Protein AF-A0A7C5B7N0-F1 (afdb_monomer_lite)

pLDDT: mean 74.97, std 21.25, range [26.62, 96.75]

Foldseek 3Di:
DQPAEEEAQQLVVVVLVVVVLPAFKKFKWFFFFDDDDNYHYGFKTKTFFWPDIGQPDTHDDPVLQVLLQVLLVVLCVVQVLAGRNHGQAMEMEHAVPADAADPVNVVVQVVVCVVPVRHKYKYAHSQDDPQGIFIAHPVRRVTDHHHYDNDCDPPDPSHVVSLVSSVVSSCVVDPPGDMDMRGSPDPPPPPDDQDEDACCVSDPPDPDPPVPDDPPC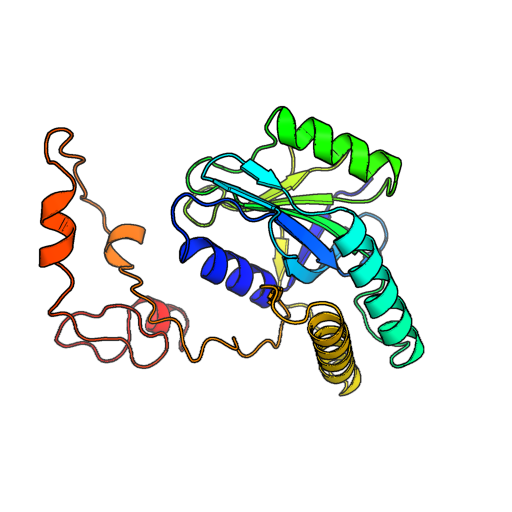VVVPPDDFDAAPPPRYTDPPPDNHDPVCVVVVD

Radius of gyration: 19.2 Å; chains: 1; bounding box: 37×39×55 Å

Secondary structure (DSSP, 8-state):
---EEEEEHHHHHHHHHHHTTSTT---EEEEEEEEETTEEEEEEEEE--EEEEETTEEEE-HHHHHHHHHHHHHHHHH-TT-S--EEEEEEEE-TTT-S---HHHHHHHHHHHHH-TT-EEEEE-SS-SS--EEEE-SS-TT-B--EEE-------THHHHHHHHHHHHHHHHSTT---EEE-TT-----SS------HHHHH-S-----TT--GGGGGGSSSS-EE-TTT--EE-TT-SS-HHHHHTT-

Sequence (250 aa):
MIEKCVIDENVLKNIVRFAAQFEGIEWGGALLGWQESDTVYVILCFFPPQMLQYGSYCEFDGRDLIRLKNALSDTLQKYPRFRARKIVGWIHTHPHLSVFLSSQDLSTFNTIFSLEPNAVAVVIDPFCKEKYSSVFTKENLAGFPLTAKKLILDTYYDEDKAVQFLENSLVSNYPNSQVYLFSPNTKMLFDDVKVFLDFDLLYGKDAHRDENKPWEDVKKWSTNRKKCKNCGGIIDSNARICEFCRTLNL

Structure (mmCIF, N/CA/C/O backbone):
data_AF-A0A7C5B7N0-F1
#
_entry.id   AF-A0A7C5B7N0-F1
#
loop_
_atom_site.group_PDB
_atom_site.id
_atom_site.type_symbol
_atom_site.label_atom_id
_atom_site.label_alt_id
_atom_site.label_comp_id
_atom_site.label_asym_id
_atom_site.label_entity_id
_atom_site.label_seq_id
_atom_site.pdbx_PDB_ins_code
_atom_site.Cartn_x
_atom_site.Cartn_y
_atom_site.Cartn_z
_atom_site.occupancy
_atom_site.B_iso_or_equiv
_atom_site.auth_seq_id
_atom_site.auth_comp_id
_atom_site.auth_asym_id
_atom_site.auth_atom_id
_atom_site.pdbx_PDB_model_num
ATOM 1 N N . MET A 1 1 ? -2.307 -17.395 10.282 1.00 85.00 1 MET A N 1
ATOM 2 C CA . MET A 1 1 ? -1.588 -17.111 9.025 1.00 85.00 1 MET A CA 1
ATOM 3 C C . MET A 1 1 ? -2.430 -16.112 8.254 1.00 85.00 1 MET A C 1
ATOM 5 O O . MET A 1 1 ? -3.645 -16.194 8.377 1.00 85.00 1 MET A O 1
ATOM 9 N N . ILE A 1 2 ? -1.831 -15.150 7.548 1.00 92.88 2 ILE A N 1
ATOM 10 C CA . ILE A 1 2 ? -2.609 -14.287 6.651 1.00 92.88 2 ILE A CA 1
ATOM 11 C C . ILE A 1 2 ? -2.889 -15.067 5.368 1.00 92.88 2 ILE A C 1
ATOM 13 O O . ILE A 1 2 ? -1.956 -15.487 4.687 1.00 92.88 2 ILE A O 1
ATOM 17 N N . GLU A 1 3 ? -4.165 -15.248 5.056 1.00 92.50 3 GLU A N 1
ATOM 18 C CA . GLU A 1 3 ? -4.634 -15.983 3.874 1.00 92.50 3 GLU A CA 1
ATOM 19 C C . GLU A 1 3 ? -5.284 -15.051 2.851 1.00 92.50 3 GLU A C 1
ATOM 21 O O . GLU A 1 3 ? -5.492 -15.417 1.693 1.00 92.50 3 GLU A O 1
ATOM 26 N N . LYS A 1 4 ? -5.604 -13.821 3.272 1.00 94.75 4 LYS A N 1
ATOM 27 C CA . LYS A 1 4 ? -6.322 -12.863 2.447 1.00 94.75 4 LYS A CA 1
ATOM 28 C C . LYS A 1 4 ? -5.868 -11.436 2.701 1.00 94.75 4 LYS A C 1
ATOM 30 O O . LYS A 1 4 ? -5.642 -11.011 3.830 1.00 94.75 4 LYS A O 1
ATOM 35 N N . CYS A 1 5 ? -5.818 -10.665 1.626 1.00 96.19 5 CYS A N 1
ATOM 36 C CA . CYS A 1 5 ? -5.647 -9.224 1.674 1.00 96.19 5 CYS A CA 1
ATOM 37 C C . CYS A 1 5 ? -6.708 -8.590 0.780 1.00 96.19 5 CYS A C 1
ATOM 39 O O . CYS A 1 5 ? -6.840 -8.947 -0.396 1.00 96.19 5 CYS A O 1
ATOM 41 N N . VAL A 1 6 ? -7.498 -7.696 1.367 1.00 95.50 6 VAL A N 1
ATOM 42 C CA . VAL A 1 6 ? -8.565 -6.961 0.700 1.00 95.50 6 VAL A CA 1
ATOM 43 C C . VAL A 1 6 ? -8.181 -5.493 0.659 1.00 95.50 6 VAL A C 1
ATOM 45 O O . VAL A 1 6 ? -8.049 -4.864 1.704 1.00 95.50 6 VAL A O 1
ATOM 48 N N . ILE A 1 7 ? -8.030 -4.941 -0.538 1.00 94.38 7 ILE A N 1
ATOM 49 C CA . ILE A 1 7 ? -7.810 -3.510 -0.744 1.00 94.38 7 ILE A CA 1
ATOM 50 C C . ILE A 1 7 ? -9.096 -2.849 -1.223 1.00 94.38 7 ILE A C 1
ATOM 52 O O . ILE A 1 7 ? -9.848 -3.437 -2.011 1.00 94.38 7 ILE A O 1
ATOM 56 N N . ASP A 1 8 ? -9.338 -1.622 -0.765 1.00 91.12 8 ASP A N 1
ATOM 57 C CA . ASP A 1 8 ? -10.395 -0.805 -1.342 1.00 91.12 8 ASP A CA 1
ATOM 58 C C . ASP A 1 8 ? -10.155 -0.599 -2.847 1.00 91.12 8 ASP A C 1
ATOM 60 O O . ASP A 1 8 ? -9.057 -0.252 -3.295 1.00 91.12 8 ASP A O 1
ATOM 64 N N . GLU A 1 9 ? -11.189 -0.833 -3.652 1.00 84.50 9 GLU A N 1
ATOM 65 C CA . GLU A 1 9 ? -11.059 -0.805 -5.109 1.00 84.50 9 GLU A CA 1
ATOM 66 C C . GLU A 1 9 ? -10.632 0.561 -5.665 1.00 84.50 9 GLU A C 1
ATOM 68 O O . GLU A 1 9 ? -9.945 0.606 -6.686 1.00 84.50 9 GLU A O 1
ATOM 73 N N . ASN A 1 10 ? -11.006 1.672 -5.021 1.00 83.75 10 ASN A N 1
ATOM 74 C CA . ASN A 1 10 ? -10.632 3.007 -5.483 1.00 83.75 10 ASN A CA 1
ATOM 75 C C . ASN A 1 10 ? -9.177 3.311 -5.141 1.00 83.75 10 ASN A C 1
ATOM 77 O O . ASN A 1 10 ? -8.472 3.898 -5.961 1.00 83.75 10 ASN A O 1
ATOM 81 N N . VAL A 1 11 ? -8.703 2.849 -3.982 1.00 88.88 11 VAL A N 1
ATOM 82 C CA . VAL A 1 11 ? -7.284 2.928 -3.610 1.00 88.88 11 VAL A CA 1
ATOM 83 C C . VAL A 1 11 ? -6.441 2.197 -4.649 1.00 88.88 11 VAL A C 1
ATOM 85 O O . VAL A 1 11 ? -5.520 2.788 -5.208 1.00 88.88 11 VAL A O 1
ATOM 88 N N . LEU A 1 12 ? -6.808 0.957 -4.991 1.00 88.50 12 LEU A N 1
ATOM 89 C CA . LEU A 1 12 ? -6.096 0.182 -6.007 1.00 88.50 12 LEU A CA 1
ATOM 90 C C . LEU A 1 12 ? -6.110 0.868 -7.380 1.00 88.50 12 LEU A C 1
ATOM 92 O O . LEU A 1 12 ? -5.061 1.017 -8.006 1.00 88.50 12 LEU A O 1
ATOM 96 N N . LYS A 1 13 ? -7.282 1.328 -7.842 1.00 83.88 13 LYS A N 1
ATOM 97 C CA . LYS A 1 13 ? -7.413 2.059 -9.115 1.00 83.88 13 LYS A CA 1
ATOM 98 C C . LYS A 1 13 ? -6.527 3.305 -9.142 1.00 83.88 13 LYS A C 1
ATOM 100 O O . LYS A 1 13 ? -5.918 3.585 -10.171 1.00 83.88 13 LYS A O 1
ATOM 105 N N . ASN A 1 14 ? -6.451 4.048 -8.040 1.00 85.19 14 ASN A N 1
ATOM 106 C CA . ASN A 1 14 ? -5.653 5.267 -7.952 1.00 85.19 14 ASN A CA 1
ATOM 107 C C . ASN A 1 14 ? -4.147 4.972 -7.950 1.00 85.19 14 ASN A C 1
ATOM 109 O O . ASN A 1 14 ? -3.419 5.662 -8.657 1.00 85.19 14 ASN A O 1
ATOM 113 N N . ILE A 1 15 ? -3.698 3.919 -7.256 1.00 89.00 15 ILE A N 1
ATOM 114 C CA . ILE A 1 15 ? -2.296 3.468 -7.304 1.00 89.00 15 ILE A CA 1
ATOM 115 C C . ILE A 1 15 ? -1.910 3.089 -8.736 1.00 89.00 15 ILE A C 1
ATOM 117 O O . ILE A 1 15 ? -0.914 3.586 -9.254 1.00 89.00 15 ILE A O 1
ATOM 121 N N . VAL A 1 16 ? -2.718 2.256 -9.403 1.00 86.19 16 VAL A N 1
ATOM 122 C CA . VAL A 1 16 ? -2.446 1.815 -10.782 1.00 86.19 16 VAL A CA 1
ATOM 123 C C . VAL A 1 16 ? -2.415 3.006 -11.740 1.00 86.19 16 VAL A C 1
ATOM 125 O O . VAL A 1 16 ? -1.488 3.130 -12.534 1.00 86.19 16 VAL A O 1
ATOM 128 N N . ARG A 1 17 ? -3.391 3.921 -11.646 1.00 84.19 17 ARG A N 1
ATOM 129 C CA . ARG A 1 17 ? -3.432 5.143 -12.468 1.00 84.19 17 ARG A CA 1
ATOM 130 C C . ARG A 1 17 ? -2.232 6.046 -12.240 1.00 84.19 17 ARG A C 1
ATOM 132 O O . ARG A 1 17 ? -1.792 6.683 -13.188 1.00 84.19 17 ARG A O 1
ATOM 139 N N . PHE A 1 18 ? -1.763 6.150 -11.003 1.00 85.94 18 PHE A N 1
ATOM 140 C CA . PHE A 1 18 ? -0.582 6.926 -10.666 1.00 85.94 18 PHE A CA 1
ATOM 141 C C . PHE A 1 18 ? 0.673 6.274 -11.250 1.00 85.94 18 PHE A C 1
ATOM 143 O O . PHE A 1 18 ? 1.374 6.907 -12.029 1.00 85.94 18 PHE A O 1
ATOM 150 N N . ALA A 1 19 ? 0.911 4.996 -10.953 1.00 85.25 19 ALA A N 1
ATOM 151 C CA . ALA A 1 19 ? 2.106 4.288 -11.401 1.00 85.25 19 ALA A CA 1
ATOM 152 C C . ALA A 1 19 ? 2.194 4.207 -12.935 1.00 85.25 19 ALA A C 1
ATOM 154 O O . ALA A 1 19 ? 3.266 4.381 -13.503 1.00 85.25 19 ALA A O 1
ATOM 155 N N . ALA A 1 20 ? 1.058 4.053 -13.625 1.00 83.31 20 ALA A N 1
ATOM 156 C CA . ALA A 1 20 ? 1.002 4.041 -15.086 1.00 83.31 20 ALA A CA 1
ATOM 157 C C . ALA A 1 20 ? 1.407 5.375 -15.749 1.00 83.31 20 ALA A C 1
ATOM 159 O O . ALA A 1 20 ? 1.680 5.391 -16.946 1.00 83.31 20 ALA A O 1
ATOM 160 N N . GLN A 1 21 ? 1.446 6.496 -15.013 1.00 78.00 21 GLN A N 1
ATOM 161 C CA . GLN A 1 21 ? 1.946 7.779 -15.540 1.00 78.00 21 GLN A CA 1
ATOM 162 C C . GLN A 1 21 ? 3.473 7.813 -15.650 1.00 78.00 21 GLN A C 1
ATOM 164 O O . GLN A 1 21 ? 4.015 8.648 -16.372 1.00 78.00 21 GLN A O 1
ATOM 169 N N . PHE A 1 22 ? 4.158 6.922 -14.935 1.00 77.44 22 PHE A N 1
ATOM 170 C CA . PHE A 1 22 ? 5.608 6.877 -14.822 1.00 77.44 22 PHE A CA 1
ATOM 171 C C . PHE A 1 22 ? 6.115 5.550 -15.387 1.00 77.44 22 PHE A C 1
ATOM 173 O O . PHE A 1 22 ? 6.544 4.661 -14.653 1.00 77.44 22 PHE A O 1
ATOM 180 N N . GLU A 1 23 ? 6.017 5.403 -16.710 1.00 74.62 23 GLU A N 1
ATOM 181 C CA . GLU A 1 23 ? 6.474 4.198 -17.403 1.00 74.62 23 GLU A CA 1
ATOM 182 C C . GLU A 1 23 ? 7.938 3.890 -17.052 1.00 74.62 23 GLU A C 1
ATOM 184 O O . GLU A 1 23 ? 8.805 4.765 -17.095 1.00 74.62 23 GLU A O 1
ATOM 189 N N . GLY A 1 24 ? 8.202 2.637 -16.673 1.00 75.88 24 GLY A N 1
ATOM 190 C CA . GLY A 1 24 ? 9.546 2.177 -16.326 1.00 75.88 24 GLY A CA 1
ATOM 191 C C . GLY A 1 24 ? 10.104 2.729 -15.011 1.00 75.88 24 GLY A C 1
ATOM 192 O O . GLY A 1 24 ? 11.321 2.728 -14.842 1.00 75.88 24 GLY A O 1
ATOM 193 N N . ILE A 1 25 ? 9.259 3.204 -14.089 1.00 83.38 25 ILE A N 1
ATOM 194 C CA . ILE A 1 25 ? 9.670 3.637 -12.746 1.00 83.38 25 ILE A CA 1
ATOM 195 C C . ILE A 1 25 ? 8.930 2.825 -11.682 1.00 83.38 25 ILE A C 1
ATOM 197 O O . ILE A 1 25 ? 7.700 2.755 -11.685 1.00 83.38 25 ILE A O 1
ATOM 201 N N . GLU A 1 26 ? 9.680 2.244 -10.746 1.00 89.12 26 GLU A N 1
ATOM 202 C CA . GLU A 1 26 ? 9.109 1.633 -9.550 1.00 89.12 26 GLU A CA 1
ATOM 203 C C . GLU A 1 26 ? 8.812 2.664 -8.460 1.00 89.12 26 GLU A C 1
ATOM 205 O O . GLU A 1 26 ? 9.582 3.595 -8.226 1.00 89.12 26 GLU A O 1
ATOM 210 N N . TRP A 1 27 ? 7.708 2.454 -7.749 1.00 93.38 27 TRP A N 1
ATOM 211 C CA . TRP A 1 27 ? 7.306 3.242 -6.593 1.00 93.38 27 TRP A CA 1
ATOM 212 C C . TRP A 1 27 ? 7.131 2.339 -5.391 1.00 93.38 27 TRP A C 1
ATOM 214 O O . TRP A 1 27 ? 6.458 1.318 -5.505 1.00 93.38 27 TRP A O 1
ATOM 224 N N . GLY A 1 28 ? 7.682 2.739 -4.246 1.00 94.06 28 GLY A N 1
ATOM 225 C CA . GLY A 1 28 ? 7.549 2.025 -2.982 1.00 94.06 28 GLY A CA 1
ATOM 226 C C . GLY A 1 28 ? 6.771 2.822 -1.941 1.00 94.06 28 GLY A C 1
ATOM 227 O O . GLY A 1 28 ? 6.789 4.054 -1.929 1.00 94.06 28 GLY A O 1
ATOM 228 N N . GLY A 1 29 ? 6.115 2.127 -1.015 1.00 94.88 29 GLY A N 1
ATOM 229 C CA . GLY A 1 29 ? 5.467 2.784 0.111 1.00 94.88 29 GLY A CA 1
ATOM 230 C C . GLY A 1 29 ? 4.804 1.852 1.112 1.00 94.88 29 GLY A C 1
ATOM 231 O O . GLY A 1 29 ? 5.118 0.667 1.212 1.00 94.88 29 GLY A O 1
ATOM 232 N N . ALA A 1 30 ? 3.881 2.414 1.886 1.00 95.25 30 ALA A N 1
ATOM 233 C CA . ALA A 1 30 ? 3.223 1.747 3.000 1.00 95.25 30 ALA A CA 1
ATOM 234 C C . ALA A 1 30 ? 1.715 1.623 2.790 1.00 95.25 30 ALA A C 1
ATOM 236 O O . ALA A 1 30 ? 1.056 2.522 2.269 1.00 95.25 30 ALA A O 1
ATOM 237 N N . LEU A 1 31 ? 1.159 0.517 3.273 1.00 96.69 31 LEU A N 1
ATOM 238 C CA . LEU A 1 31 ? -0.273 0.251 3.282 1.00 96.69 31 LEU A CA 1
ATOM 239 C C . LEU A 1 31 ? -0.822 0.484 4.683 1.00 96.69 31 LEU A C 1
ATOM 241 O O . LEU A 1 31 ? -0.264 -0.033 5.654 1.00 96.69 31 LEU A O 1
ATOM 245 N N . LEU A 1 32 ? -1.929 1.218 4.795 1.00 95.69 32 LEU A N 1
ATOM 246 C CA . LEU A 1 32 ? -2.620 1.418 6.064 1.00 95.69 32 LEU A CA 1
ATOM 247 C C . LEU A 1 32 ? -4.018 0.814 6.037 1.00 95.69 32 LEU A C 1
ATOM 249 O O . LEU A 1 32 ? -4.744 0.847 5.037 1.00 95.69 32 LEU A O 1
ATOM 253 N N . GLY A 1 33 ? -4.405 0.295 7.193 1.00 95.25 33 GLY A N 1
ATOM 254 C CA . GLY A 1 33 ? -5.679 -0.368 7.367 1.00 95.25 33 GLY A CA 1
ATOM 255 C C . GLY A 1 33 ? -5.737 -1.109 8.690 1.00 95.25 33 GLY A C 1
ATOM 256 O O . GLY A 1 33 ? -5.249 -0.615 9.711 1.00 95.25 33 GLY A O 1
ATOM 257 N N . TRP A 1 34 ? -6.336 -2.291 8.685 1.00 94.56 34 TRP A N 1
ATOM 258 C CA . TRP A 1 34 ? -6.439 -3.131 9.871 1.00 94.56 34 TRP A CA 1
ATOM 259 C C . TRP A 1 34 ? -6.325 -4.610 9.511 1.00 94.56 34 TRP A C 1
ATOM 261 O O . TRP A 1 34 ? -6.263 -4.995 8.346 1.00 94.56 34 TRP A O 1
ATOM 271 N N . GLN A 1 35 ? -6.257 -5.442 10.541 1.00 94.38 35 GLN A N 1
ATOM 272 C CA . GLN A 1 35 ? -6.226 -6.889 10.406 1.00 94.38 35 GLN A CA 1
ATOM 273 C C . GLN A 1 35 ? -7.328 -7.469 11.285 1.00 94.38 35 GLN A C 1
ATOM 275 O O . GLN A 1 35 ? -7.434 -7.103 12.456 1.00 94.38 35 GLN A O 1
ATOM 280 N N . GLU A 1 36 ? -8.103 -8.391 10.728 1.00 93.50 36 GLU A N 1
ATOM 281 C CA . GLU A 1 36 ? -9.068 -9.218 11.448 1.00 93.50 36 GLU A CA 1
ATOM 282 C C . GLU A 1 36 ? -8.793 -10.675 11.086 1.00 93.50 36 GLU A C 1
ATOM 284 O O . GLU A 1 36 ? -8.844 -11.052 9.916 1.00 93.50 36 GLU A O 1
ATOM 289 N N . SER A 1 37 ? -8.486 -11.492 12.095 1.00 93.56 37 SER A N 1
ATOM 290 C CA . SER A 1 37 ? -8.162 -12.910 11.913 1.00 93.56 37 SER A CA 1
ATOM 291 C C . SER A 1 37 ? -7.026 -13.127 10.891 1.00 93.56 37 SER A C 1
ATOM 293 O O . SER A 1 37 ? -5.894 -12.681 11.111 1.00 93.56 37 SER A O 1
ATOM 295 N N . ASP A 1 38 ? -7.326 -13.812 9.790 1.00 94.19 38 ASP A N 1
ATOM 296 C CA . ASP A 1 38 ? -6.448 -14.167 8.671 1.00 94.19 38 ASP A CA 1
ATOM 297 C C . ASP A 1 38 ? -6.485 -13.149 7.516 1.00 94.19 38 ASP A C 1
ATOM 299 O O . ASP A 1 38 ? -5.846 -13.357 6.481 1.00 94.19 38 ASP A O 1
ATOM 303 N N . THR A 1 39 ? -7.244 -12.062 7.674 1.00 95.56 39 THR A N 1
ATOM 304 C CA . THR A 1 39 ? -7.510 -11.095 6.615 1.00 95.56 39 THR A CA 1
ATOM 305 C C . THR A 1 39 ? -6.928 -9.729 6.966 1.00 95.56 39 THR A C 1
ATOM 307 O O . THR A 1 39 ? -7.236 -9.136 8.004 1.00 95.56 39 THR A O 1
ATOM 310 N N . VAL A 1 40 ? -6.106 -9.197 6.063 1.00 96.31 40 VAL A N 1
ATOM 311 C CA . VAL A 1 40 ? -5.667 -7.797 6.080 1.00 96.31 40 VAL A CA 1
ATOM 312 C C . VAL A 1 40 ? -6.609 -6.965 5.218 1.00 96.31 40 VAL A C 1
ATOM 314 O O . VAL A 1 40 ? -6.901 -7.326 4.081 1.00 96.31 40 VAL A O 1
ATOM 317 N N . TYR A 1 41 ? -7.063 -5.838 5.750 1.00 96.19 41 TYR A N 1
ATOM 318 C CA . TYR A 1 41 ? -7.857 -4.852 5.029 1.00 96.19 41 TYR A CA 1
ATOM 319 C C . TYR A 1 41 ? -7.026 -3.592 4.826 1.00 96.19 41 TYR A C 1
ATOM 321 O O . TYR A 1 41 ? -6.449 -3.075 5.780 1.00 96.19 41 TYR A O 1
ATOM 329 N N . VAL A 1 42 ? -6.981 -3.095 3.595 1.00 96.00 42 VAL A N 1
ATOM 330 C CA . VAL A 1 42 ? -6.207 -1.922 3.182 1.00 96.00 42 VAL A CA 1
ATOM 331 C C . VAL A 1 42 ? -7.166 -0.861 2.663 1.00 96.00 42 VAL A C 1
ATOM 333 O O . VAL A 1 42 ? -7.891 -1.095 1.697 1.00 96.00 42 VAL A O 1
ATOM 336 N N . ILE A 1 43 ? -7.145 0.317 3.284 1.00 93.12 43 ILE A N 1
ATOM 337 C CA . ILE A 1 43 ? -7.974 1.458 2.864 1.00 93.12 43 ILE A CA 1
ATOM 338 C C . ILE A 1 43 ? -7.164 2.703 2.538 1.00 93.12 43 ILE A C 1
ATOM 340 O O . ILE A 1 43 ? -7.726 3.647 2.004 1.00 93.12 43 ILE A O 1
ATOM 344 N N . LEU A 1 44 ? -5.863 2.720 2.828 1.00 93.94 44 LEU A N 1
ATOM 345 C CA . LEU A 1 44 ? -4.973 3.787 2.393 1.00 93.94 44 LEU A CA 1
ATOM 346 C C . LEU A 1 44 ? -3.651 3.218 1.893 1.00 93.94 44 LEU A C 1
ATOM 348 O O . LEU A 1 44 ? -3.165 2.202 2.392 1.00 93.94 44 LEU A O 1
ATOM 352 N N . CYS A 1 45 ? -3.041 3.931 0.956 1.00 95.25 45 CYS A N 1
ATOM 353 C CA . CYS A 1 45 ? -1.671 3.697 0.525 1.00 95.25 45 CYS A CA 1
ATOM 354 C C . CYS A 1 45 ? -0.905 5.016 0.550 1.00 95.25 45 CYS A C 1
ATOM 356 O O . CYS A 1 45 ? -1.396 6.023 0.046 1.00 95.25 45 CYS A O 1
ATOM 358 N N . PHE A 1 46 ? 0.286 5.004 1.133 1.00 93.81 46 PHE A N 1
ATOM 359 C CA . PHE A 1 46 ? 1.158 6.161 1.251 1.00 93.81 46 PHE A CA 1
ATOM 360 C C . PHE A 1 46 ? 2.457 5.911 0.492 1.00 93.81 46 PHE A C 1
ATOM 362 O O . PHE A 1 46 ? 3.206 5.002 0.853 1.00 93.81 46 PHE A O 1
ATOM 369 N N . PHE A 1 47 ? 2.732 6.722 -0.528 1.00 92.94 47 PHE A N 1
ATOM 370 C CA . PHE A 1 47 ? 4.045 6.791 -1.163 1.00 92.94 47 PHE A CA 1
ATOM 371 C C . PHE A 1 47 ? 4.821 7.976 -0.570 1.00 92.94 47 PHE A C 1
ATOM 373 O O . PHE A 1 47 ? 4.445 9.128 -0.821 1.00 92.94 47 PHE A O 1
ATOM 380 N N . PRO A 1 48 ? 5.862 7.715 0.243 1.00 89.19 48 PRO A N 1
ATOM 381 C CA . PRO A 1 48 ? 6.769 8.748 0.737 1.00 89.19 48 PRO A CA 1
ATOM 382 C C . PRO A 1 48 ? 7.639 9.318 -0.395 1.00 89.19 48 PRO A C 1
ATOM 384 O O . PRO A 1 48 ? 7.603 8.804 -1.522 1.00 89.19 48 PRO A O 1
ATOM 387 N N . PRO A 1 49 ? 8.467 10.339 -0.109 1.00 87.00 49 PRO A N 1
ATOM 388 C CA . PRO A 1 49 ? 9.494 10.764 -1.045 1.00 87.00 49 PRO A CA 1
ATOM 389 C C . PRO A 1 49 ? 10.435 9.590 -1.330 1.00 87.00 49 PRO A C 1
ATOM 391 O O . PRO A 1 49 ? 10.966 8.966 -0.409 1.00 87.00 49 PRO A O 1
ATOM 394 N N . GLN A 1 50 ? 10.632 9.276 -2.607 1.00 86.81 50 GLN A N 1
ATOM 395 C CA . GLN A 1 50 ? 11.557 8.220 -3.004 1.00 86.81 50 GLN A CA 1
ATOM 396 C C . GLN A 1 50 ? 12.986 8.778 -2.971 1.00 86.81 50 GLN A C 1
ATOM 398 O O . GLN A 1 50 ? 13.260 9.853 -3.507 1.00 86.81 50 GLN A O 1
ATOM 403 N N . MET A 1 51 ? 13.901 8.053 -2.331 1.00 80.81 51 MET A N 1
ATOM 404 C CA . MET A 1 51 ? 15.335 8.346 -2.333 1.00 80.81 51 MET A CA 1
ATOM 405 C C . MET A 1 51 ? 15.971 7.964 -3.672 1.00 80.81 51 MET A C 1
ATOM 407 O O . MET A 1 51 ? 16.800 8.705 -4.197 1.00 80.81 51 MET A O 1
ATOM 411 N N . LEU A 1 52 ? 15.569 6.816 -4.222 1.00 80.75 52 LEU A N 1
ATOM 412 C CA . LEU A 1 52 ? 15.980 6.305 -5.526 1.00 80.75 52 LEU A CA 1
ATOM 413 C C . LEU A 1 52 ? 14.791 5.607 -6.184 1.00 80.75 52 LEU A C 1
ATOM 415 O O . LEU A 1 52 ? 14.037 4.907 -5.514 1.00 80.75 52 LEU A O 1
ATOM 419 N N . GLN A 1 53 ? 14.643 5.782 -7.496 1.00 77.12 53 GLN A N 1
ATOM 420 C CA . GLN A 1 53 ? 13.615 5.108 -8.285 1.00 77.12 53 GLN A CA 1
ATOM 421 C C . GLN A 1 53 ? 14.091 4.915 -9.728 1.00 77.12 53 GLN A C 1
ATOM 423 O O . GLN A 1 53 ? 14.544 5.856 -10.382 1.00 77.12 53 GLN A O 1
ATOM 428 N N . TYR A 1 54 ? 14.009 3.686 -10.219 1.00 79.19 54 TYR A N 1
ATOM 429 C CA . TYR A 1 54 ? 14.211 3.308 -11.617 1.00 79.19 54 TYR A CA 1
ATOM 430 C C . TYR A 1 54 ? 13.453 2.002 -11.886 1.00 79.19 54 TYR A C 1
ATOM 432 O O . TYR A 1 54 ? 12.751 1.507 -11.012 1.00 79.19 54 TYR A O 1
ATOM 440 N N . GLY A 1 55 ? 13.532 1.457 -13.100 1.00 72.69 55 GLY A N 1
ATOM 441 C CA . GLY A 1 55 ? 12.596 0.418 -13.549 1.00 72.69 55 GLY A CA 1
ATOM 442 C C . GLY A 1 55 ? 12.629 -0.925 -12.825 1.00 72.69 55 GLY A C 1
ATOM 443 O O . GLY A 1 55 ? 11.747 -1.730 -13.085 1.00 72.69 55 GLY A O 1
ATOM 444 N N . SER A 1 56 ? 13.610 -1.169 -11.956 1.00 76.69 56 SER A N 1
ATOM 445 C CA . SER A 1 56 ? 13.742 -2.416 -11.189 1.00 76.69 56 SER A CA 1
ATOM 446 C C . SER A 1 56 ? 14.117 -2.178 -9.720 1.00 76.69 56 SER A C 1
ATOM 448 O O . SER A 1 56 ? 14.723 -3.051 -9.094 1.00 76.69 56 SER A O 1
ATOM 450 N N . TYR A 1 57 ? 13.955 -0.945 -9.232 1.00 79.44 57 TYR A N 1
ATOM 451 C CA . TYR A 1 57 ? 14.301 -0.593 -7.861 1.00 79.44 57 TYR A CA 1
ATOM 452 C C . TYR A 1 57 ? 13.591 0.677 -7.418 1.00 79.44 57 TYR A C 1
ATOM 454 O O . TYR A 1 57 ? 13.613 1.701 -8.111 1.00 79.44 57 TYR A O 1
ATOM 462 N N . CYS A 1 58 ? 13.095 0.645 -6.189 1.00 85.94 58 CYS A N 1
ATOM 463 C CA . CYS A 1 58 ? 12.683 1.821 -5.449 1.00 85.94 58 CYS A CA 1
ATOM 464 C C . CYS A 1 58 ? 13.253 1.776 -4.029 1.00 85.94 58 CYS A C 1
ATOM 466 O O . CYS A 1 58 ? 13.456 0.712 -3.443 1.00 85.94 58 CYS A O 1
ATOM 468 N N . GLU A 1 59 ? 13.499 2.949 -3.463 1.00 84.25 59 GLU A N 1
ATOM 469 C CA . GLU A 1 59 ? 13.932 3.102 -2.082 1.00 84.25 59 GLU A CA 1
ATOM 470 C C . GLU A 1 59 ? 13.325 4.366 -1.498 1.00 84.25 59 GLU A C 1
ATOM 472 O O . GLU A 1 59 ? 13.273 5.406 -2.153 1.00 84.25 59 GLU A O 1
ATOM 477 N N . PHE A 1 60 ? 12.914 4.291 -0.240 1.00 86.38 60 PHE A N 1
ATOM 478 C CA . PHE A 1 60 ? 12.480 5.438 0.541 1.00 86.38 60 PHE A CA 1
ATOM 479 C C . PHE A 1 60 ? 13.013 5.331 1.968 1.00 86.38 60 PHE A C 1
ATOM 481 O O . PHE A 1 60 ? 13.371 4.253 2.447 1.00 86.38 60 PHE A O 1
ATOM 488 N N . ASP A 1 61 ? 13.053 6.460 2.666 1.00 84.50 61 ASP A N 1
ATOM 489 C CA . ASP A 1 61 ? 13.649 6.540 3.992 1.00 84.50 61 ASP A CA 1
ATOM 490 C C . ASP A 1 61 ? 12.740 5.892 5.048 1.00 84.50 61 ASP A C 1
ATOM 492 O O . ASP A 1 61 ? 11.580 6.269 5.219 1.00 84.50 61 ASP A O 1
ATOM 496 N N . GLY A 1 62 ? 13.269 4.957 5.841 1.00 83.06 62 GLY A N 1
ATOM 497 C CA . GLY A 1 62 ? 12.524 4.345 6.948 1.00 83.06 62 GLY A CA 1
ATOM 498 C C . GLY A 1 62 ? 11.994 5.360 7.976 1.00 83.06 62 GLY A C 1
ATOM 499 O O . GLY A 1 62 ? 10.974 5.109 8.624 1.00 83.06 62 GLY A O 1
ATOM 500 N N . ARG A 1 63 ? 12.617 6.544 8.096 1.00 85.62 63 ARG A N 1
ATOM 501 C CA . ARG A 1 63 ? 12.118 7.658 8.925 1.00 85.62 63 ARG A CA 1
ATOM 502 C C . ARG A 1 63 ? 10.751 8.163 8.465 1.00 85.62 63 ARG A C 1
ATOM 504 O O . ARG A 1 63 ? 10.000 8.696 9.282 1.00 85.62 63 ARG A O 1
ATOM 511 N N . ASP A 1 64 ? 10.387 7.954 7.206 1.00 87.50 64 ASP A N 1
ATOM 512 C CA . ASP A 1 64 ? 9.078 8.331 6.679 1.00 87.50 64 ASP A CA 1
ATOM 513 C C . ASP A 1 64 ? 7.957 7.426 7.177 1.00 87.50 64 ASP A C 1
ATOM 515 O O . ASP A 1 64 ? 6.854 7.899 7.451 1.00 87.50 64 ASP A O 1
ATOM 519 N N . LEU A 1 65 ? 8.258 6.155 7.445 1.00 88.25 65 LEU A N 1
ATOM 520 C CA . LEU A 1 65 ? 7.317 5.265 8.124 1.00 88.25 65 LEU A CA 1
ATOM 521 C C . LEU A 1 65 ? 7.089 5.687 9.579 1.00 88.25 65 LEU A C 1
ATOM 523 O O . LEU A 1 65 ? 5.979 5.556 10.092 1.00 88.25 65 LEU A O 1
ATOM 527 N N . ILE A 1 66 ? 8.113 6.240 10.238 1.00 89.06 66 ILE A N 1
ATOM 528 C CA . ILE A 1 66 ? 7.986 6.791 11.595 1.00 89.06 66 ILE A CA 1
ATOM 529 C C . ILE A 1 66 ? 7.095 8.039 11.576 1.00 89.06 66 ILE A C 1
ATOM 531 O O . ILE A 1 66 ? 6.186 8.152 12.398 1.00 89.06 66 ILE A O 1
ATOM 535 N N . ARG A 1 67 ? 7.298 8.948 10.612 1.00 87.94 67 ARG A N 1
ATOM 536 C CA . ARG A 1 67 ? 6.434 10.128 10.420 1.00 87.94 67 ARG A CA 1
ATOM 537 C C . ARG A 1 67 ? 4.989 9.727 10.146 1.00 87.94 67 ARG A C 1
ATOM 539 O O . ARG A 1 67 ? 4.088 10.246 10.801 1.00 87.94 67 ARG A O 1
ATOM 546 N N . LEU A 1 68 ? 4.774 8.760 9.251 1.00 91.25 68 LEU A N 1
ATOM 547 C CA . LEU A 1 68 ? 3.454 8.202 8.965 1.00 91.25 68 LEU A CA 1
ATOM 548 C C . LEU A 1 68 ? 2.803 7.622 10.224 1.00 91.25 68 LEU A C 1
ATOM 550 O O . LEU A 1 68 ? 1.640 7.907 10.500 1.00 91.25 68 LEU A O 1
ATOM 554 N N . LYS A 1 69 ? 3.549 6.838 11.008 1.00 92.62 69 LYS A N 1
ATOM 555 C CA . LYS A 1 69 ? 3.057 6.243 12.256 1.00 92.62 69 LYS A CA 1
ATOM 556 C C . LYS A 1 69 ? 2.654 7.309 13.277 1.00 92.62 69 LYS A C 1
ATOM 558 O O . LYS A 1 69 ? 1.604 7.168 13.900 1.00 92.62 69 LYS A O 1
ATOM 563 N N . ASN A 1 70 ? 3.441 8.374 13.420 1.00 93.38 70 ASN A N 1
ATOM 564 C CA . ASN A 1 70 ? 3.122 9.484 14.319 1.00 93.38 70 ASN A CA 1
ATOM 565 C C . ASN A 1 70 ? 1.865 10.233 13.853 1.00 93.38 70 ASN A C 1
ATOM 567 O O . ASN A 1 70 ? 0.926 10.386 14.629 1.00 93.38 70 ASN A O 1
ATOM 571 N N . ALA A 1 71 ? 1.789 10.593 12.568 1.00 93.19 71 ALA A N 1
ATOM 572 C CA . ALA A 1 71 ? 0.617 11.259 12.000 1.00 93.19 71 ALA A CA 1
ATOM 573 C C . ALA A 1 71 ? -0.655 10.398 12.122 1.00 93.19 71 ALA A C 1
ATOM 575 O O . ALA A 1 71 ? -1.737 10.909 12.421 1.00 93.19 71 ALA A O 1
ATOM 576 N N . LEU A 1 72 ? -0.532 9.078 11.945 1.00 94.81 72 LEU A N 1
ATOM 577 C CA . LEU A 1 72 ? -1.625 8.134 12.157 1.00 94.81 72 LEU A CA 1
ATOM 578 C C . LEU A 1 72 ? -2.049 8.070 13.628 1.00 94.81 72 LEU A C 1
ATOM 580 O O . LEU A 1 72 ? -3.243 8.056 13.911 1.00 94.81 72 LEU A O 1
ATOM 584 N N . SER A 1 73 ? -1.095 8.062 14.562 1.00 96.25 73 SER A N 1
ATOM 585 C CA . SER A 1 73 ? -1.375 8.082 16.002 1.00 96.25 73 SER A CA 1
ATOM 586 C C . SER A 1 73 ? -2.176 9.324 16.400 1.00 96.25 73 SER A C 1
ATOM 588 O O . SER A 1 73 ? -3.212 9.203 17.054 1.00 96.25 73 SER A O 1
ATOM 590 N N . ASP A 1 74 ? -1.760 10.505 15.939 1.00 96.12 74 ASP A N 1
ATOM 591 C CA . ASP A 1 74 ? -2.474 11.763 16.188 1.00 96.12 74 ASP A CA 1
ATOM 592 C C . ASP A 1 74 ? -3.878 11.741 15.563 1.00 96.12 74 ASP A C 1
ATOM 594 O O . ASP A 1 74 ? -4.864 12.177 16.165 1.00 96.12 74 ASP A O 1
ATOM 598 N N . THR A 1 75 ? -3.989 11.169 14.359 1.00 94.69 75 THR A N 1
ATOM 599 C CA . THR A 1 75 ? -5.274 10.979 13.674 1.00 94.69 75 THR A CA 1
ATOM 600 C C . THR A 1 75 ? -6.201 10.084 14.489 1.00 94.69 75 THR A C 1
ATOM 602 O O . THR A 1 75 ? -7.361 10.431 14.678 1.00 94.69 75 THR A O 1
ATOM 605 N N . LEU A 1 76 ? -5.703 8.967 15.020 1.00 95.12 76 LEU A N 1
ATOM 606 C CA . LEU A 1 76 ? -6.483 8.033 15.833 1.00 95.12 76 LEU A CA 1
ATOM 607 C C . LEU A 1 76 ? -6.870 8.619 17.194 1.00 95.12 76 LEU A C 1
ATOM 609 O O . LEU A 1 76 ? -7.945 8.303 17.700 1.00 95.12 76 LEU A O 1
ATOM 613 N N . GLN A 1 77 ? -6.044 9.494 17.774 1.00 96.06 77 GLN A N 1
ATOM 614 C CA . GLN A 1 77 ? -6.403 10.223 18.991 1.00 96.06 77 GLN A CA 1
ATOM 615 C C . GLN A 1 77 ? -7.599 11.152 18.747 1.00 96.06 77 GLN A C 1
ATOM 617 O O . GLN A 1 77 ? -8.506 11.234 19.577 1.00 96.06 77 GLN A O 1
ATOM 622 N N . LYS A 1 78 ? -7.615 11.840 17.601 1.00 94.88 78 LYS A N 1
ATOM 623 C CA . LYS A 1 78 ? -8.684 12.775 17.231 1.00 94.88 78 LYS A CA 1
ATOM 624 C C . LYS A 1 78 ? -9.933 12.081 16.680 1.00 94.88 78 LYS A C 1
ATOM 626 O O . LYS A 1 78 ? -11.048 12.521 16.951 1.00 94.88 78 LYS A O 1
ATOM 631 N N . TYR A 1 79 ? -9.747 10.997 15.934 1.00 93.00 79 TYR A N 1
ATOM 632 C CA . TYR A 1 79 ? -10.789 10.213 15.275 1.00 93.00 79 TYR A CA 1
ATOM 633 C C . TYR A 1 79 ? -10.671 8.738 15.689 1.00 93.00 79 TYR A C 1
ATOM 635 O O . TYR A 1 79 ? -10.259 7.888 14.899 1.00 93.00 79 TYR A O 1
ATOM 643 N N . PRO A 1 80 ? -11.069 8.381 16.923 1.00 91.12 80 PRO A N 1
ATOM 644 C CA . PRO A 1 80 ? -10.871 7.036 17.473 1.00 91.12 80 PRO A CA 1
ATOM 645 C C . PRO A 1 80 ? -11.657 5.938 16.748 1.00 91.12 80 PRO A C 1
ATOM 647 O O . PRO A 1 80 ? -11.415 4.750 16.972 1.00 91.12 80 PRO A O 1
ATOM 650 N N . ARG A 1 81 ? -12.605 6.298 15.878 1.00 89.50 81 ARG A N 1
ATOM 651 C CA . ARG A 1 81 ? -13.360 5.356 15.041 1.00 89.50 81 ARG A CA 1
ATOM 652 C C . ARG A 1 81 ? -12.714 5.083 13.685 1.00 89.50 81 ARG A C 1
ATOM 654 O O . ARG A 1 81 ? -13.137 4.129 13.043 1.00 89.50 81 ARG A O 1
ATOM 661 N N . PHE A 1 82 ? -11.683 5.841 13.312 1.00 91.19 82 PHE A N 1
ATOM 662 C CA . PHE A 1 82 ? -11.015 5.717 12.023 1.00 91.19 82 PHE A CA 1
ATOM 663 C C . PHE A 1 82 ? -10.539 4.283 11.766 1.00 91.19 82 PHE A C 1
ATOM 665 O O . PHE A 1 82 ? -9.886 3.673 12.618 1.00 91.19 82 PHE A O 1
ATOM 672 N N . ARG A 1 83 ? -10.899 3.720 10.611 1.00 90.81 83 ARG A N 1
ATOM 673 C CA . ARG A 1 83 ? -10.686 2.302 10.291 1.00 90.81 83 ARG A CA 1
ATOM 674 C C . ARG A 1 83 ? -9.235 1.960 9.967 1.00 90.81 83 ARG A C 1
ATOM 676 O O . ARG A 1 83 ? -8.826 0.831 10.235 1.00 90.81 83 ARG A O 1
ATOM 683 N N . ALA A 1 84 ? -8.430 2.894 9.459 1.00 92.19 84 ALA A N 1
ATOM 684 C CA . ALA A 1 84 ? -6.997 2.655 9.301 1.00 92.19 84 ALA A CA 1
ATOM 685 C C . ALA A 1 84 ? -6.319 2.744 10.673 1.00 92.19 84 ALA A C 1
ATOM 687 O O . ALA A 1 84 ? -6.074 3.824 11.197 1.00 92.19 84 ALA A O 1
ATOM 688 N N . ARG A 1 85 ? -6.047 1.589 11.283 1.00 92.69 85 ARG A N 1
ATOM 689 C CA . ARG A 1 85 ? -5.513 1.481 12.649 1.00 92.69 85 ARG A CA 1
ATOM 690 C C . ARG A 1 85 ? -3.998 1.444 12.704 1.00 92.69 85 ARG A C 1
ATOM 692 O O . ARG A 1 85 ? -3.415 1.839 13.708 1.00 92.69 85 ARG A O 1
ATOM 699 N N . LYS A 1 86 ? -3.364 0.909 11.665 1.00 94.44 86 LYS A N 1
ATOM 700 C CA . LYS A 1 86 ? -1.918 0.698 11.629 1.00 94.44 86 LYS A CA 1
ATOM 701 C C . LYS A 1 86 ? -1.408 0.618 10.198 1.00 94.44 86 LYS A C 1
ATOM 703 O O . LYS A 1 86 ? -2.187 0.465 9.255 1.00 94.44 86 LYS A O 1
ATOM 708 N N . ILE A 1 87 ? -0.087 0.663 10.067 1.00 94.69 87 ILE A N 1
ATOM 709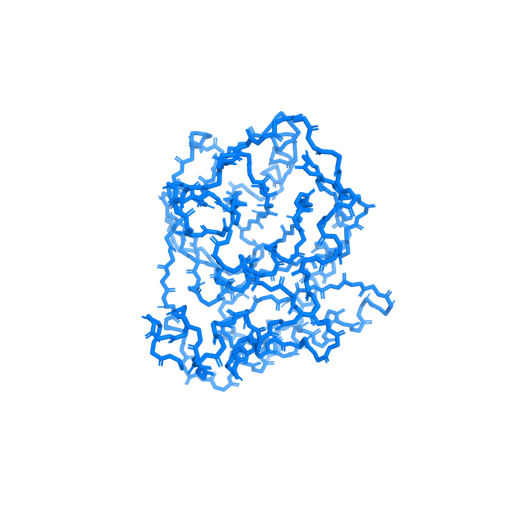 C CA . ILE A 1 87 ? 0.598 0.159 8.879 1.00 94.69 87 ILE A CA 1
ATOM 710 C C . ILE A 1 87 ? 0.403 -1.362 8.871 1.00 94.69 87 ILE A C 1
ATOM 712 O O . ILE A 1 87 ? 0.694 -2.034 9.859 1.00 94.69 87 ILE A O 1
ATOM 716 N N . VAL A 1 88 ? -0.160 -1.890 7.789 1.00 95.38 88 VAL A N 1
ATOM 717 C CA . VAL A 1 88 ? -0.469 -3.321 7.624 1.00 95.38 88 VAL A CA 1
ATOM 718 C C . VAL A 1 88 ? 0.437 -4.004 6.609 1.00 95.38 88 VAL A C 1
ATOM 720 O O . VAL A 1 88 ? 0.381 -5.219 6.451 1.00 95.38 88 VAL A O 1
ATOM 723 N N . GLY A 1 89 ? 1.273 -3.244 5.911 1.00 94.19 89 GLY A N 1
ATOM 724 C CA . GLY A 1 89 ? 2.153 -3.810 4.912 1.00 94.19 89 GLY A CA 1
ATOM 725 C C . GLY A 1 89 ? 2.964 -2.776 4.160 1.00 94.19 89 GLY A C 1
ATOM 726 O O . GLY A 1 89 ? 2.844 -1.567 4.373 1.00 94.19 89 GLY A O 1
ATOM 727 N N . TRP A 1 90 ? 3.767 -3.303 3.254 1.00 95.06 90 TRP A N 1
ATOM 728 C CA . TRP A 1 90 ? 4.553 -2.567 2.284 1.00 95.06 90 TRP A CA 1
ATOM 729 C C . TRP A 1 90 ? 4.038 -2.862 0.883 1.00 95.06 90 TRP A C 1
ATOM 731 O O . TRP A 1 90 ? 3.462 -3.918 0.616 1.00 95.06 90 TRP A O 1
ATOM 741 N N . ILE A 1 91 ? 4.223 -1.900 -0.004 1.00 95.88 91 ILE A N 1
ATOM 742 C CA . ILE A 1 91 ? 3.832 -1.999 -1.398 1.00 95.88 91 ILE A CA 1
ATOM 743 C C . ILE A 1 91 ? 4.963 -1.491 -2.273 1.00 95.88 91 ILE A C 1
ATOM 745 O O . ILE A 1 91 ? 5.605 -0.499 -1.931 1.00 95.88 91 ILE A O 1
ATOM 749 N N . HIS A 1 92 ? 5.161 -2.141 -3.414 1.00 95.19 92 HIS A N 1
ATOM 750 C CA . HIS A 1 92 ? 5.897 -1.551 -4.520 1.00 95.19 92 HIS A CA 1
ATOM 751 C C . HIS A 1 92 ? 5.283 -1.922 -5.871 1.00 95.19 92 HIS A C 1
ATOM 753 O O . HIS A 1 92 ? 4.392 -2.778 -5.961 1.00 95.19 92 HIS A O 1
ATOM 759 N N . THR A 1 93 ? 5.728 -1.243 -6.924 1.00 93.88 93 THR A N 1
ATOM 760 C CA . THR A 1 93 ? 5.257 -1.476 -8.290 1.00 93.88 93 THR A CA 1
ATOM 761 C C . THR A 1 93 ? 6.338 -2.073 -9.176 1.00 93.88 93 THR A C 1
ATOM 763 O O . THR A 1 93 ? 7.481 -1.661 -9.075 1.00 93.88 93 THR A O 1
ATOM 766 N N . HIS A 1 94 ? 5.946 -2.935 -10.110 1.00 91.25 94 HIS A N 1
ATOM 767 C CA . HIS A 1 94 ? 6.800 -3.606 -11.090 1.00 91.25 94 HIS A CA 1
ATOM 768 C C . HIS A 1 94 ? 6.323 -3.272 -12.512 1.00 91.25 94 HIS A C 1
ATOM 770 O O . HIS A 1 94 ? 5.489 -3.993 -13.054 1.00 91.25 94 HIS A O 1
ATOM 776 N N . PRO A 1 95 ? 6.765 -2.178 -13.146 1.00 85.56 95 PRO A N 1
ATOM 777 C CA . PRO A 1 95 ? 6.290 -1.831 -14.479 1.00 85.56 95 PRO A CA 1
ATOM 778 C C . PRO A 1 95 ? 6.818 -2.829 -15.523 1.00 85.56 95 PRO A C 1
ATOM 780 O O . PRO A 1 95 ? 8.005 -2.830 -15.831 1.00 85.56 95 PRO A O 1
ATOM 783 N N . HIS A 1 96 ? 5.932 -3.654 -16.097 1.00 83.81 96 HIS A N 1
ATOM 784 C CA . HIS A 1 96 ? 6.256 -4.675 -17.111 1.00 83.81 96 HIS A CA 1
ATOM 785 C C . HIS A 1 96 ? 7.136 -5.845 -16.637 1.00 83.81 96 HIS A C 1
ATOM 787 O O . HIS A 1 96 ? 7.712 -6.551 -17.469 1.00 83.81 96 HIS A O 1
ATOM 793 N N . LEU A 1 97 ? 7.243 -6.080 -15.327 1.00 81.12 97 LEU A N 1
ATOM 794 C CA . LEU A 1 97 ? 8.062 -7.167 -14.776 1.00 81.12 97 LEU A CA 1
ATOM 795 C C . LEU A 1 97 ? 7.232 -8.357 -14.276 1.00 81.12 97 LEU A C 1
ATOM 797 O O . LEU A 1 97 ? 7.805 -9.390 -13.940 1.00 81.12 97 LEU A O 1
ATOM 801 N N . SER A 1 98 ? 5.897 -8.267 -14.273 1.00 85.62 98 SER A N 1
ATOM 802 C CA . SER A 1 98 ? 5.011 -9.176 -13.534 1.00 85.62 98 SER A CA 1
ATOM 803 C C . SER A 1 98 ? 5.171 -9.045 -12.011 1.00 85.62 98 SER A C 1
ATOM 805 O O . SER A 1 98 ? 5.968 -8.265 -11.497 1.00 85.62 98 SER A O 1
ATOM 807 N N . VAL A 1 99 ? 4.373 -9.796 -11.254 1.00 88.94 99 VAL A N 1
ATOM 808 C CA . VAL A 1 99 ? 4.252 -9.657 -9.795 1.00 88.94 99 VAL A CA 1
ATOM 809 C C . VAL A 1 99 ? 4.952 -10.794 -9.052 1.00 88.94 99 VAL A C 1
ATOM 811 O O . VAL A 1 99 ? 4.410 -11.889 -8.876 1.00 88.94 99 VAL A O 1
ATOM 814 N N . PHE A 1 100 ? 6.172 -10.517 -8.602 1.00 89.50 100 PHE A N 1
ATOM 815 C CA . PHE A 1 100 ? 7.043 -11.414 -7.838 1.00 89.50 100 PHE A CA 1
ATOM 816 C C . PHE A 1 100 ? 7.881 -10.596 -6.841 1.00 89.50 100 PHE A C 1
ATOM 818 O O . PHE A 1 100 ? 7.833 -9.373 -6.881 1.00 89.50 100 PHE A O 1
ATOM 825 N N . LEU A 1 101 ? 8.632 -11.255 -5.954 1.00 88.88 101 LEU A N 1
ATOM 826 C CA . LEU A 1 101 ? 9.641 -10.600 -5.113 1.00 88.88 101 LEU A CA 1
ATOM 827 C C . LEU A 1 101 ? 11.035 -10.882 -5.683 1.00 88.88 101 LEU A C 1
ATOM 829 O O . LEU A 1 101 ? 11.431 -12.045 -5.791 1.00 88.88 101 LEU A O 1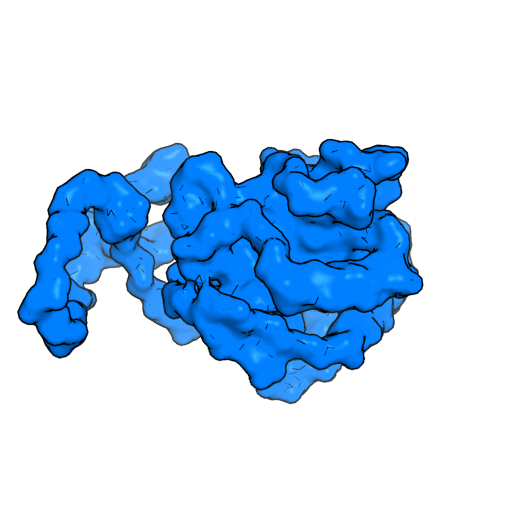
ATOM 833 N N . SER A 1 102 ? 11.780 -9.840 -6.044 1.00 87.31 102 SER A N 1
ATOM 834 C CA . SER A 1 102 ? 13.200 -9.940 -6.387 1.00 87.31 102 SER A CA 1
ATOM 835 C C . SER A 1 102 ? 14.051 -10.293 -5.157 1.00 87.31 102 SER A C 1
ATOM 837 O O . SER A 1 102 ? 13.586 -10.289 -4.014 1.00 87.31 102 SER A O 1
ATOM 839 N N . SER A 1 103 ? 15.341 -10.575 -5.362 1.00 85.38 103 SER A N 1
ATOM 840 C CA . SER A 1 103 ? 16.276 -10.794 -4.248 1.00 85.38 103 SER A CA 1
ATOM 841 C C . SER A 1 103 ? 16.375 -9.583 -3.318 1.00 85.38 103 SER A C 1
ATOM 843 O O . SER A 1 103 ? 16.531 -9.746 -2.108 1.00 85.38 103 SER A O 1
ATOM 845 N N . GLN A 1 104 ? 16.273 -8.376 -3.879 1.00 85.94 104 GLN A N 1
ATOM 846 C CA . GLN A 1 104 ? 16.283 -7.139 -3.111 1.00 85.94 104 GLN A CA 1
ATOM 847 C C . GLN A 1 104 ? 14.982 -6.984 -2.318 1.00 85.94 104 GLN A C 1
ATOM 849 O O . GLN A 1 104 ? 15.032 -6.678 -1.125 1.00 85.94 104 GLN A O 1
ATOM 854 N N . ASP A 1 105 ? 13.838 -7.294 -2.932 1.00 87.75 105 ASP A N 1
ATOM 855 C CA . ASP A 1 105 ? 12.541 -7.237 -2.254 1.00 87.75 105 ASP A CA 1
ATOM 856 C C . ASP A 1 105 ? 12.487 -8.207 -1.087 1.00 87.75 105 ASP A C 1
ATOM 858 O O . ASP A 1 105 ? 12.011 -7.842 -0.021 1.00 87.75 105 ASP A O 1
ATOM 862 N N . LEU A 1 106 ? 13.041 -9.414 -1.237 1.00 86.94 106 LEU A N 1
ATOM 863 C CA . LEU A 1 106 ? 13.142 -10.380 -0.142 1.00 86.94 106 LEU A CA 1
ATOM 864 C C . LEU A 1 106 ? 13.959 -9.833 1.040 1.00 86.94 106 LEU A C 1
ATOM 866 O O . LEU A 1 106 ? 13.598 -10.071 2.192 1.00 86.94 106 LEU A O 1
ATOM 870 N N . SER A 1 107 ? 15.031 -9.079 0.784 1.00 86.06 107 SER A N 1
ATOM 871 C CA . SER A 1 107 ? 15.836 -8.443 1.838 1.00 86.06 107 SER A CA 1
ATOM 872 C C . SER A 1 107 ? 15.043 -7.366 2.592 1.00 86.06 107 SER A C 1
ATOM 874 O O . SER A 1 107 ? 14.955 -7.388 3.828 1.00 86.06 107 SER A O 1
ATOM 876 N N . THR A 1 108 ? 14.386 -6.470 1.850 1.00 84.69 108 THR A N 1
ATOM 877 C CA . THR A 1 108 ? 13.499 -5.434 2.403 1.00 84.69 108 THR A CA 1
ATOM 878 C C . THR A 1 108 ? 12.351 -6.064 3.192 1.00 84.69 108 THR A C 1
ATOM 880 O O . THR A 1 108 ? 12.089 -5.704 4.341 1.00 84.69 108 THR A O 1
ATOM 883 N N . PHE A 1 109 ? 11.716 -7.076 2.609 1.00 84.06 109 PHE A N 1
ATOM 884 C CA . PHE A 1 109 ? 10.617 -7.832 3.187 1.00 84.06 109 PHE A CA 1
ATOM 885 C C . PHE A 1 109 ? 11.004 -8.491 4.511 1.00 84.06 109 PHE A C 1
ATOM 887 O O . PHE A 1 109 ? 10.300 -8.326 5.505 1.00 84.06 109 PHE A O 1
ATOM 894 N N . ASN A 1 110 ? 12.159 -9.157 4.574 1.00 84.31 110 ASN A N 1
ATOM 895 C CA . ASN A 1 110 ? 12.660 -9.774 5.805 1.00 84.31 110 ASN A CA 1
ATOM 896 C C . ASN A 1 110 ? 12.902 -8.746 6.920 1.00 84.31 110 ASN A C 1
ATOM 898 O O . ASN A 1 110 ? 12.630 -9.022 8.094 1.00 84.31 110 ASN A O 1
ATOM 902 N N . THR A 1 111 ? 13.373 -7.551 6.561 1.00 83.38 111 THR A N 1
ATOM 903 C CA . THR A 1 111 ? 13.573 -6.455 7.518 1.00 83.38 111 THR A CA 1
ATOM 904 C C . THR A 1 111 ? 12.237 -5.969 8.076 1.00 83.38 111 THR A C 1
ATOM 906 O O . THR A 1 111 ? 12.075 -5.874 9.292 1.00 83.38 111 THR A O 1
ATOM 909 N N . ILE A 1 112 ? 11.248 -5.738 7.207 1.00 79.50 112 ILE A N 1
ATOM 910 C CA . ILE A 1 112 ? 9.900 -5.309 7.606 1.00 79.50 112 ILE A CA 1
ATOM 911 C C . ILE A 1 112 ? 9.241 -6.358 8.506 1.00 79.50 112 ILE A C 1
ATOM 913 O O . ILE A 1 112 ? 8.711 -6.016 9.561 1.00 79.50 112 ILE A O 1
ATOM 917 N N . PHE A 1 113 ? 9.326 -7.639 8.147 1.00 78.38 113 PHE A N 1
ATOM 918 C CA . PHE A 1 113 ? 8.753 -8.733 8.937 1.00 78.38 113 PHE A CA 1
ATOM 919 C C . PHE A 1 113 ? 9.389 -8.910 10.310 1.00 78.38 113 PHE A C 1
ATOM 921 O O . PHE A 1 113 ? 8.724 -9.361 11.243 1.00 78.38 113 PHE A O 1
ATOM 928 N N . SER A 1 114 ? 10.672 -8.575 10.446 1.00 78.94 114 SER A N 1
ATOM 929 C CA . SER A 1 114 ? 11.345 -8.600 11.746 1.00 78.94 114 SER A CA 1
ATOM 930 C C . SER A 1 114 ? 10.754 -7.568 12.712 1.00 78.94 114 SER A C 1
ATOM 932 O O . SER A 1 114 ? 10.853 -7.741 13.924 1.00 78.94 114 SER A O 1
ATOM 934 N N . LEU A 1 115 ? 10.118 -6.520 12.181 1.00 78.56 115 LEU A N 1
ATOM 935 C CA . LEU A 1 115 ? 9.469 -5.461 12.949 1.00 78.56 115 LEU A CA 1
ATOM 936 C C . LEU A 1 115 ? 7.959 -5.693 13.100 1.00 78.56 115 LEU A C 1
ATOM 938 O O . LEU A 1 115 ? 7.417 -5.479 14.179 1.00 78.56 115 LEU A O 1
ATOM 942 N N . GLU A 1 116 ? 7.287 -6.152 12.043 1.00 82.56 116 GLU A N 1
ATOM 943 C CA . GLU A 1 116 ? 5.837 -6.368 11.999 1.00 82.56 116 GLU A CA 1
ATOM 944 C C . GLU A 1 116 ? 5.521 -7.759 11.412 1.00 82.56 116 GLU A C 1
ATOM 946 O O . GLU A 1 116 ? 5.361 -7.903 10.198 1.00 82.56 116 GLU A O 1
ATOM 951 N N . PRO A 1 117 ? 5.395 -8.806 12.253 1.00 83.88 117 PRO A N 1
ATOM 9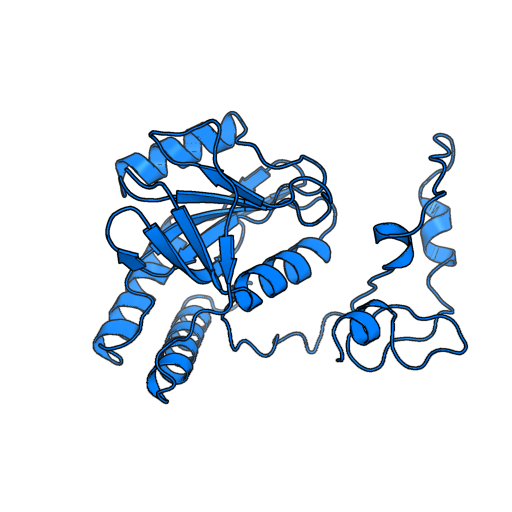52 C CA . PRO A 1 117 ? 5.275 -10.196 11.795 1.00 83.88 117 PRO A CA 1
ATOM 953 C C . PRO A 1 117 ? 4.042 -10.517 10.943 1.00 83.88 117 PRO A C 1
ATOM 955 O O . PRO A 1 117 ? 4.032 -11.534 10.261 1.00 83.88 117 PRO A O 1
ATOM 958 N N . ASN A 1 118 ? 3.002 -9.681 10.998 1.00 87.81 118 ASN A N 1
ATOM 959 C CA . ASN A 1 118 ? 1.770 -9.848 10.219 1.00 87.81 118 ASN A CA 1
ATOM 960 C C . ASN A 1 118 ? 1.678 -8.860 9.043 1.00 87.81 118 ASN A C 1
ATOM 962 O O . ASN A 1 118 ? 0.592 -8.674 8.493 1.00 87.81 118 ASN A O 1
ATOM 966 N N . ALA A 1 119 ? 2.771 -8.174 8.698 1.00 90.25 119 ALA A N 1
ATOM 967 C CA . ALA A 1 119 ? 2.798 -7.305 7.530 1.00 90.25 119 ALA A CA 1
ATOM 968 C C . ALA A 1 119 ? 2.554 -8.116 6.247 1.00 90.25 119 ALA A C 1
ATOM 970 O O . ALA A 1 119 ? 2.868 -9.297 6.174 1.00 90.25 119 ALA A O 1
ATOM 971 N N . VAL A 1 120 ? 2.009 -7.488 5.212 1.00 95.56 120 VAL A N 1
ATOM 972 C CA . VAL A 1 120 ? 1.956 -8.069 3.861 1.00 95.56 120 VAL A CA 1
ATOM 973 C C . VAL A 1 120 ? 2.858 -7.279 2.921 1.00 95.56 120 VAL A C 1
ATOM 975 O O . VAL A 1 120 ? 3.012 -6.071 3.097 1.00 95.56 120 VAL A O 1
ATOM 978 N N . ALA A 1 121 ? 3.428 -7.929 1.908 1.00 95.94 121 ALA A N 1
ATOM 979 C CA . ALA A 1 121 ? 3.971 -7.225 0.747 1.00 95.94 121 ALA A CA 1
ATOM 980 C C . ALA A 1 121 ? 2.975 -7.300 -0.396 1.00 95.94 121 ALA A C 1
ATOM 982 O O . ALA A 1 121 ? 2.520 -8.385 -0.749 1.00 95.94 121 ALA A O 1
ATOM 983 N N . VAL A 1 122 ? 2.656 -6.157 -0.983 1.00 96.75 122 VAL A N 1
ATOM 984 C CA . VAL A 1 122 ? 1.834 -6.076 -2.186 1.00 96.75 122 VAL A CA 1
ATOM 985 C C . VAL A 1 122 ? 2.712 -5.635 -3.343 1.00 96.75 122 VAL A C 1
ATOM 987 O O . VAL A 1 122 ? 3.389 -4.617 -3.258 1.00 96.75 122 VAL A O 1
ATOM 990 N N . VAL A 1 123 ? 2.677 -6.395 -4.431 1.00 95.88 123 VAL A N 1
ATOM 991 C CA . VAL A 1 123 ? 3.360 -6.048 -5.680 1.00 95.88 123 VAL A CA 1
ATOM 992 C C . VAL A 1 123 ? 2.305 -5.796 -6.732 1.00 95.88 123 VAL A C 1
ATOM 994 O O . VAL A 1 123 ? 1.400 -6.619 -6.899 1.00 95.88 123 VAL A O 1
ATOM 997 N N . ILE A 1 124 ? 2.404 -4.659 -7.415 1.00 92.81 124 ILE A N 1
ATOM 998 C CA . ILE A 1 124 ? 1.489 -4.276 -8.491 1.00 92.81 124 ILE A CA 1
ATOM 999 C C . ILE A 1 124 ? 2.282 -4.043 -9.769 1.00 92.81 124 ILE A C 1
ATOM 1001 O O . ILE A 1 124 ? 3.147 -3.179 -9.810 1.00 92.81 124 ILE A O 1
ATOM 1005 N N . ASP A 1 125 ? 1.937 -4.746 -10.838 1.00 89.25 125 ASP A N 1
ATOM 1006 C CA . ASP A 1 125 ? 2.368 -4.391 -12.185 1.00 89.25 125 ASP A CA 1
ATOM 1007 C C . ASP A 1 125 ? 1.235 -3.605 -12.863 1.00 89.25 125 ASP A C 1
ATOM 1009 O O . ASP A 1 125 ? 0.218 -4.203 -13.218 1.00 89.25 125 ASP A O 1
ATOM 1013 N N . PRO A 1 126 ? 1.358 -2.275 -13.038 1.00 85.31 126 PRO A N 1
ATOM 1014 C CA . PRO A 1 126 ? 0.290 -1.463 -13.617 1.00 85.31 126 PRO A CA 1
ATOM 1015 C C . PRO A 1 126 ? 0.033 -1.744 -15.110 1.00 85.31 126 PRO A C 1
ATOM 1017 O O . PRO A 1 126 ? -0.952 -1.237 -15.652 1.00 85.31 126 PRO A O 1
ATOM 1020 N N . PHE A 1 127 ? 0.874 -2.549 -15.770 1.00 79.50 127 PHE A N 1
ATOM 1021 C CA . PHE A 1 127 ? 0.814 -2.831 -17.206 1.00 79.50 127 PHE A CA 1
ATOM 1022 C C . PHE A 1 127 ? 0.508 -4.301 -17.543 1.00 79.50 127 PHE A C 1
ATOM 1024 O O . PHE A 1 127 ? 0.094 -4.601 -18.667 1.00 79.50 127 PHE A O 1
ATOM 1031 N N . CYS A 1 128 ? 0.680 -5.230 -16.600 1.00 74.38 128 CYS A N 1
ATOM 1032 C CA . CYS A 1 128 ? 0.365 -6.644 -16.811 1.00 74.38 128 CYS A CA 1
ATOM 1033 C C . CYS A 1 128 ? -1.154 -6.886 -16.861 1.00 74.38 128 CYS A C 1
ATOM 1035 O O . CYS A 1 128 ? -1.901 -6.391 -16.025 1.00 74.38 128 CYS A O 1
ATOM 1037 N N . LYS A 1 129 ? -1.634 -7.685 -17.824 1.00 67.25 129 LYS A N 1
ATOM 1038 C CA . LYS A 1 129 ? -3.073 -7.993 -17.983 1.00 67.25 129 LYS A CA 1
ATOM 1039 C C . LYS A 1 129 ? -3.510 -9.287 -17.303 1.00 67.25 129 LYS A C 1
ATOM 1041 O O . LYS A 1 129 ? -4.675 -9.426 -16.949 1.00 67.25 129 LYS A O 1
ATOM 1046 N N . GLU A 1 130 ? -2.592 -10.236 -17.147 1.00 64.62 130 GLU A N 1
ATOM 1047 C CA . GLU A 1 130 ? -2.906 -11.580 -16.650 1.00 64.62 130 GLU A CA 1
ATOM 1048 C C . GLU A 1 130 ? -2.864 -11.637 -15.123 1.00 64.62 130 GLU A C 1
ATOM 1050 O O . GLU A 1 130 ? -3.801 -12.110 -14.481 1.00 64.62 130 GLU A O 1
ATOM 1055 N N . LYS A 1 131 ? -1.789 -11.107 -14.532 1.00 71.88 131 LYS A N 1
ATOM 1056 C CA . LYS A 1 131 ? -1.591 -11.047 -13.083 1.00 71.88 131 LYS A CA 1
ATOM 1057 C C . LYS A 1 131 ? -0.935 -9.719 -12.712 1.00 71.88 131 LYS A C 1
ATOM 1059 O O . LYS A 1 131 ? 0.280 -9.617 -12.598 1.00 71.88 131 LYS A O 1
ATOM 1064 N N . TYR A 1 132 ? -1.762 -8.696 -12.539 1.00 83.69 132 TYR A N 1
ATOM 1065 C CA . TYR A 1 132 ? -1.309 -7.329 -12.269 1.00 83.69 132 TYR A CA 1
ATOM 1066 C C . TYR A 1 132 ? -1.073 -7.038 -10.781 1.00 83.69 132 TYR A C 1
ATOM 1068 O O . TYR A 1 132 ? -0.551 -5.986 -10.437 1.00 83.69 132 TYR A O 1
ATOM 1076 N N . SER A 1 133 ? -1.476 -7.934 -9.873 1.00 89.88 133 SER A N 1
ATOM 1077 C CA . SER A 1 133 ? -1.240 -7.775 -8.434 1.00 89.88 133 SER A CA 1
ATOM 1078 C C . SER A 1 133 ? -1.033 -9.111 -7.718 1.00 89.88 133 SER A C 1
ATOM 1080 O O . SER A 1 133 ? -1.629 -10.131 -8.076 1.00 89.88 133 SER A O 1
ATOM 1082 N N . SER A 1 134 ? -0.175 -9.115 -6.698 1.00 92.81 134 SER A N 1
ATOM 1083 C CA . SER A 1 134 ? 0.054 -10.268 -5.822 1.00 92.81 134 SER A CA 1
ATOM 1084 C C . SER A 1 134 ? 0.402 -9.814 -4.411 1.00 92.81 134 SER A C 1
ATOM 1086 O O . SER A 1 134 ? 0.953 -8.734 -4.208 1.00 92.81 134 SER A O 1
ATOM 1088 N N . VAL A 1 135 ? 0.070 -10.657 -3.442 1.00 95.31 135 VAL A N 1
ATOM 1089 C CA . VAL A 1 135 ? 0.301 -10.444 -2.015 1.00 95.31 135 VAL A CA 1
ATOM 1090 C C . VAL A 1 135 ? 1.235 -11.529 -1.521 1.00 95.31 135 VAL A C 1
ATOM 1092 O O . VAL A 1 135 ? 1.009 -12.697 -1.820 1.00 95.31 135 VAL A O 1
ATOM 1095 N N . PHE A 1 136 ? 2.249 -11.159 -0.755 1.00 95.06 136 PHE A N 1
ATOM 1096 C CA . PHE A 1 136 ? 3.238 -12.070 -0.197 1.00 95.06 136 PHE A CA 1
ATOM 1097 C C . PHE A 1 136 ? 3.250 -11.952 1.321 1.00 95.06 136 PHE A C 1
ATOM 1099 O O . PHE A 1 136 ? 3.122 -10.860 1.885 1.00 95.06 136 PHE A O 1
ATOM 1106 N N . THR A 1 137 ? 3.411 -13.094 1.979 1.00 93.31 137 THR A N 1
ATOM 1107 C CA . THR A 1 137 ? 3.543 -13.208 3.435 1.00 93.31 137 THR A CA 1
ATOM 1108 C C . THR A 1 137 ? 4.786 -14.028 3.754 1.00 93.31 137 THR A C 1
ATOM 1110 O O . THR A 1 137 ? 5.311 -14.731 2.890 1.00 93.31 137 THR A O 1
ATOM 1113 N N . LYS A 1 138 ? 5.267 -13.968 4.996 1.00 88.19 138 LYS A N 1
ATOM 1114 C CA . LYS A 1 138 ? 6.398 -14.795 5.436 1.00 88.19 138 LYS A CA 1
ATOM 1115 C C . LYS A 1 138 ? 6.124 -16.287 5.263 1.00 88.19 138 LYS A C 1
ATOM 1117 O O . LYS A 1 138 ? 7.037 -17.045 4.953 1.00 88.19 138 LYS A O 1
ATOM 1122 N N . GLU A 1 139 ? 4.874 -16.703 5.443 1.00 88.56 139 GLU A N 1
ATOM 1123 C CA . GLU A 1 139 ? 4.452 -18.094 5.297 1.00 88.56 139 GLU A CA 1
ATOM 1124 C C . GLU A 1 139 ? 4.152 -18.481 3.840 1.00 88.56 139 GLU A C 1
ATOM 1126 O O . GLU A 1 139 ? 4.131 -19.668 3.522 1.00 88.56 139 GLU A O 1
ATOM 1131 N N . ASN A 1 140 ? 3.938 -17.506 2.948 1.00 89.31 140 ASN A N 1
ATOM 1132 C CA . ASN A 1 140 ? 3.636 -17.740 1.539 1.00 89.31 140 ASN A CA 1
ATOM 1133 C C . ASN A 1 140 ? 4.397 -16.771 0.616 1.00 89.31 140 ASN A C 1
ATOM 1135 O O . ASN A 1 140 ? 3.871 -15.745 0.172 1.00 89.31 140 ASN A O 1
ATOM 1139 N N . LEU A 1 141 ? 5.629 -17.156 0.269 1.00 88.88 141 LEU A N 1
ATOM 1140 C CA . LEU A 1 141 ? 6.476 -16.442 -0.695 1.00 88.88 141 LEU A CA 1
ATOM 1141 C C . LEU A 1 141 ? 6.095 -16.700 -2.164 1.00 88.88 141 LEU A C 1
ATOM 1143 O O . LEU A 1 141 ? 6.537 -15.962 -3.039 1.00 88.88 141 LEU A O 1
ATOM 1147 N N . ALA A 1 142 ? 5.264 -17.709 -2.455 1.00 88.25 142 ALA A N 1
ATOM 1148 C CA . ALA A 1 142 ? 4.668 -17.873 -3.789 1.00 88.25 142 ALA A CA 1
ATOM 1149 C C . ALA A 1 142 ? 3.569 -16.824 -4.052 1.00 88.25 142 ALA A C 1
ATOM 1151 O O . ALA A 1 142 ? 3.215 -16.535 -5.198 1.00 88.25 142 ALA A O 1
ATOM 1152 N N . GLY A 1 143 ? 3.065 -16.233 -2.969 1.00 89.88 143 GLY A N 1
ATOM 1153 C CA . GLY A 1 143 ? 2.049 -15.206 -2.957 1.00 89.88 143 GLY A CA 1
ATOM 1154 C C . GLY A 1 143 ? 0.651 -15.715 -3.296 1.00 89.88 143 GLY A C 1
ATOM 1155 O O . GLY A 1 143 ? 0.427 -16.871 -3.657 1.00 89.88 143 GLY A O 1
ATOM 1156 N N . PHE A 1 144 ? -0.323 -14.825 -3.160 1.00 91.06 144 PHE A N 1
ATOM 1157 C CA . PHE A 1 144 ? -1.720 -15.060 -3.506 1.00 91.06 144 PHE A CA 1
ATOM 1158 C C . PHE A 1 144 ? -2.348 -13.795 -4.113 1.00 91.06 144 PHE A C 1
ATOM 1160 O O . PHE A 1 144 ? -1.804 -12.699 -3.950 1.00 91.06 144 PHE A O 1
ATOM 1167 N N . PRO A 1 145 ? -3.469 -13.905 -4.848 1.00 88.94 145 PRO A N 1
ATOM 1168 C CA . PRO A 1 145 ? -4.088 -12.749 -5.492 1.00 88.94 145 PRO A CA 1
ATOM 1169 C C . PRO A 1 145 ? -4.556 -11.684 -4.493 1.00 88.94 145 PRO A C 1
ATOM 1171 O O . PRO A 1 145 ? -5.209 -11.992 -3.492 1.00 88.94 145 PRO A O 1
ATOM 1174 N N . LEU A 1 146 ? -4.291 -10.414 -4.805 1.00 88.62 146 LEU A N 1
ATOM 1175 C CA . LEU A 1 146 ? -4.880 -9.289 -4.082 1.00 88.62 146 LEU A CA 1
ATOM 1176 C C . LEU A 1 146 ? -6.374 -9.193 -4.412 1.00 88.62 146 LEU A C 1
ATOM 1178 O O . LEU A 1 146 ? -6.768 -9.199 -5.577 1.00 88.62 146 LEU A O 1
ATOM 1182 N N . THR A 1 147 ? -7.224 -9.084 -3.391 1.00 89.69 147 THR A N 1
ATOM 1183 C CA . THR A 1 147 ? -8.670 -8.942 -3.588 1.00 89.69 147 THR A CA 1
ATOM 1184 C C . THR A 1 147 ? -9.063 -7.466 -3.568 1.00 89.69 147 THR A C 1
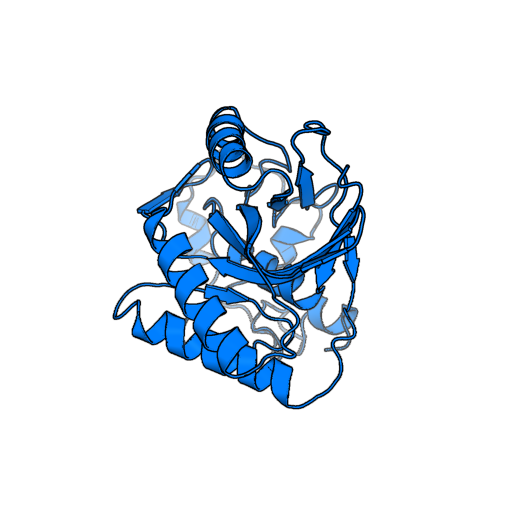ATOM 1186 O O . THR A 1 147 ? -8.990 -6.826 -2.526 1.00 89.69 147 THR A O 1
ATOM 1189 N N . ALA A 1 148 ? -9.536 -6.927 -4.690 1.00 82.44 148 ALA A N 1
ATOM 1190 C CA . ALA A 1 148 ? -10.096 -5.577 -4.747 1.00 82.44 148 ALA A CA 1
ATOM 1191 C C . ALA A 1 148 ? -11.605 -5.608 -4.476 1.00 82.44 148 ALA A C 1
ATOM 1193 O O . ALA A 1 148 ? -12.336 -6.346 -5.142 1.00 82.44 148 ALA A O 1
ATOM 1194 N N . LYS A 1 149 ? -12.085 -4.820 -3.510 1.00 81.88 149 LYS A N 1
ATOM 1195 C CA . LYS A 1 149 ? -13.521 -4.667 -3.230 1.00 81.88 149 LYS A CA 1
ATOM 1196 C C . LYS A 1 149 ? -13.819 -3.246 -2.793 1.00 81.88 149 LYS A C 1
ATOM 1198 O O . LYS A 1 149 ? -13.032 -2.666 -2.060 1.00 81.88 149 LYS A O 1
ATOM 1203 N N . LYS A 1 150 ? -14.989 -2.718 -3.151 1.00 82.69 150 LYS A N 1
ATOM 1204 C CA . LYS A 1 150 ? -15.537 -1.548 -2.461 1.00 82.69 150 LYS A CA 1
ATOM 1205 C C . LYS A 1 150 ? -15.743 -1.892 -0.990 1.00 82.69 150 LYS A C 1
ATOM 1207 O O . LYS A 1 150 ? -16.624 -2.691 -0.658 1.00 82.69 150 LYS A O 1
ATOM 1212 N N . LEU A 1 151 ? -14.918 -1.322 -0.119 1.00 78.00 151 LEU A N 1
ATOM 1213 C CA . LEU A 1 151 ? -15.078 -1.500 1.313 1.00 78.00 151 LEU A CA 1
ATOM 1214 C C . LEU A 1 151 ? -16.141 -0.511 1.783 1.00 78.00 151 LEU A C 1
ATOM 1216 O O . LEU A 1 151 ? -16.027 0.698 1.592 1.00 78.00 151 LEU A O 1
ATOM 1220 N N . ILE A 1 152 ? -17.220 -1.037 2.365 1.00 72.44 152 ILE A N 1
ATOM 1221 C CA . ILE A 1 152 ? -18.233 -0.205 3.012 1.00 72.44 152 ILE A CA 1
ATOM 1222 C C . ILE A 1 152 ? -17.635 0.217 4.348 1.00 72.44 152 ILE A C 1
ATOM 1224 O O . ILE A 1 152 ? -17.771 -0.470 5.358 1.00 72.44 152 ILE A O 1
ATOM 1228 N N . LEU A 1 153 ? -16.896 1.318 4.317 1.00 67.88 153 LEU A N 1
ATOM 1229 C CA . LEU A 1 153 ? -16.518 2.026 5.527 1.00 67.88 153 LEU A CA 1
ATOM 1230 C C . LEU A 1 153 ? -17.796 2.635 6.084 1.00 67.88 153 LEU A C 1
ATOM 1232 O O . LEU A 1 153 ? -18.629 3.106 5.304 1.00 67.88 153 LEU A O 1
ATOM 1236 N N . ASP A 1 154 ? -17.979 2.563 7.404 1.00 58.62 154 ASP A N 1
ATOM 1237 C CA . ASP A 1 154 ? -19.129 3.188 8.049 1.00 58.62 154 ASP A CA 1
ATOM 1238 C C . ASP A 1 154 ? -19.215 4.613 7.513 1.00 58.62 154 ASP A C 1
ATOM 1240 O O . ASP A 1 154 ? -18.275 5.392 7.670 1.00 58.62 154 ASP A O 1
ATOM 1244 N N . THR A 1 155 ? -20.297 4.910 6.788 1.00 49.31 155 THR A N 1
ATOM 1245 C CA . THR A 1 155 ? -20.538 6.203 6.150 1.00 49.31 155 THR A CA 1
ATOM 1246 C C . THR A 1 155 ? -20.832 7.206 7.248 1.00 49.31 155 THR A C 1
ATOM 1248 O O . THR A 1 155 ? -21.969 7.605 7.483 1.00 49.31 155 THR A O 1
ATOM 1251 N N . TYR A 1 156 ? -19.802 7.546 7.998 1.00 50.41 156 TYR A N 1
ATOM 1252 C CA . TYR A 1 156 ? -19.823 8.582 8.984 1.00 50.41 156 TYR A CA 1
ATOM 1253 C C . TYR A 1 156 ? -18.757 9.573 8.585 1.00 50.41 156 TYR A C 1
ATOM 1255 O O . TYR A 1 156 ? -17.636 9.224 8.223 1.00 50.41 156 TYR A O 1
ATOM 1263 N N . TYR A 1 157 ? -19.148 10.829 8.702 1.00 60.09 157 TYR A N 1
ATOM 1264 C CA . TYR A 1 157 ? -18.391 12.052 8.477 1.00 60.09 157 TYR A CA 1
ATOM 1265 C C . TYR A 1 157 ? -16.983 12.072 9.129 1.00 60.09 157 TYR A C 1
ATOM 1267 O O . TYR A 1 157 ? -16.229 13.014 8.910 1.00 60.09 157 TYR A O 1
ATOM 1275 N N . ASP A 1 158 ? -16.632 11.066 9.936 1.00 71.75 158 ASP A N 1
ATOM 1276 C CA . ASP A 1 158 ? -15.351 10.893 10.615 1.00 71.75 158 ASP A CA 1
ATOM 1277 C C . ASP A 1 158 ? -14.261 10.264 9.733 1.00 71.75 158 ASP A C 1
ATOM 1279 O O . ASP A 1 158 ? -13.110 10.649 9.896 1.00 71.75 158 ASP A O 1
ATOM 1283 N N . GLU A 1 159 ? -14.570 9.357 8.792 1.00 83.62 159 GLU A N 1
ATOM 1284 C CA . GLU A 1 159 ? -13.537 8.727 7.939 1.00 83.62 159 GLU A CA 1
ATOM 1285 C C . GLU A 1 159 ? -12.878 9.758 7.017 1.00 83.62 159 GLU A C 1
ATOM 1287 O O . GLU A 1 159 ? -11.663 9.936 7.052 1.00 83.62 159 GLU A O 1
ATOM 1292 N N . ASP A 1 160 ? -13.676 10.523 6.268 1.00 83.62 160 ASP A N 1
ATOM 1293 C CA . ASP A 1 160 ? -13.158 11.566 5.373 1.00 83.62 160 ASP A CA 1
ATOM 1294 C C . ASP A 1 160 ? -12.398 12.650 6.136 1.00 83.62 160 ASP A C 1
ATOM 1296 O O . ASP A 1 160 ? -11.345 13.113 5.702 1.00 83.62 160 ASP A O 1
ATOM 1300 N N . LYS A 1 161 ? -12.893 13.033 7.317 1.00 87.44 161 LYS A N 1
ATOM 1301 C CA . LYS A 1 161 ? -12.201 13.989 8.187 1.00 87.44 161 LYS A CA 1
ATOM 1302 C C . LYS A 1 161 ? -10.900 13.437 8.750 1.00 87.44 161 LYS A C 1
ATOM 1304 O O . LYS A 1 161 ? -9.954 14.208 8.910 1.00 87.44 161 LYS A O 1
ATOM 1309 N N . ALA A 1 162 ? -10.854 12.150 9.081 1.00 90.44 162 ALA A N 1
ATOM 1310 C CA . ALA A 1 162 ? -9.651 11.489 9.560 1.00 90.44 162 ALA A CA 1
ATOM 1311 C C . ALA A 1 162 ? -8.608 11.398 8.447 1.00 90.44 162 ALA A C 1
ATOM 1313 O O . ALA A 1 162 ? -7.462 11.773 8.673 1.00 90.44 162 ALA A O 1
ATOM 1314 N N . VAL A 1 163 ? -9.015 11.007 7.236 1.00 89.00 163 VAL A N 1
ATOM 1315 C CA . VAL A 1 163 ? -8.147 11.006 6.051 1.00 89.00 163 VAL A CA 1
ATOM 1316 C C . VAL A 1 163 ? -7.631 12.412 5.759 1.00 89.00 163 VAL A C 1
ATOM 1318 O O . VAL A 1 163 ? -6.425 12.587 5.628 1.00 89.00 163 VAL A O 1
ATOM 1321 N N . GLN A 1 164 ? -8.501 13.426 5.742 1.00 88.06 164 GLN A N 1
ATOM 1322 C CA . GLN A 1 164 ? -8.090 14.812 5.501 1.00 88.06 164 GLN A CA 1
ATOM 1323 C C . GLN A 1 164 ? -7.130 15.321 6.582 1.00 88.06 164 GLN A C 1
ATOM 1325 O O . GLN A 1 164 ? -6.182 16.050 6.295 1.00 88.06 164 GLN A O 1
ATOM 1330 N N . PHE A 1 165 ? -7.374 14.964 7.843 1.00 90.69 165 PHE A N 1
ATOM 1331 C CA . PHE A 1 165 ? -6.486 15.328 8.940 1.00 90.69 165 PHE A CA 1
ATOM 1332 C C . PHE A 1 165 ? -5.125 14.642 8.810 1.00 90.69 165 PHE A C 1
ATOM 1334 O O . PHE A 1 165 ? -4.106 15.312 8.953 1.00 90.69 165 PHE A O 1
ATOM 1341 N N . LEU A 1 166 ? -5.105 13.347 8.485 1.00 90.69 166 LEU A N 1
ATOM 1342 C CA . LEU A 1 166 ? -3.883 12.592 8.227 1.00 90.69 166 LEU A CA 1
ATOM 1343 C C . LEU A 1 166 ? -3.094 13.195 7.061 1.00 90.69 166 LEU A C 1
ATOM 1345 O O . LEU A 1 166 ? -1.896 13.420 7.195 1.00 90.69 166 LEU A O 1
ATOM 1349 N N . GLU A 1 167 ? -3.762 13.498 5.949 1.00 87.25 167 GLU A N 1
ATOM 1350 C CA . GLU A 1 167 ? -3.163 14.143 4.779 1.00 87.25 167 GLU A CA 1
ATOM 1351 C C . GLU A 1 167 ? -2.519 15.481 5.155 1.00 87.25 167 GLU A C 1
ATOM 1353 O O . GLU A 1 167 ? -1.338 15.689 4.889 1.00 87.25 167 GLU A O 1
ATOM 1358 N N . ASN A 1 168 ? -3.249 16.352 5.857 1.00 86.50 168 ASN A N 1
ATOM 1359 C CA . ASN A 1 168 ? -2.728 17.645 6.300 1.00 86.50 168 ASN A CA 1
ATOM 1360 C C . ASN A 1 168 ? -1.524 17.489 7.241 1.00 86.50 168 ASN A C 1
ATOM 1362 O O . ASN A 1 168 ? -0.536 18.216 7.108 1.00 86.50 168 ASN A O 1
ATOM 1366 N N . SER A 1 169 ? -1.580 16.525 8.167 1.00 86.88 169 SER A N 1
ATOM 1367 C CA . SER A 1 169 ? -0.453 16.204 9.042 1.00 86.88 169 SER A CA 1
ATOM 1368 C C . SER A 1 169 ? 0.753 15.727 8.238 1.00 86.88 169 SER A C 1
ATOM 1370 O O . SER A 1 169 ? 1.864 16.184 8.496 1.00 86.88 169 SER A O 1
ATOM 1372 N N . LEU A 1 170 ? 0.572 14.871 7.231 1.00 84.38 170 LEU A N 1
ATOM 1373 C CA . LEU A 1 170 ? 1.665 14.437 6.362 1.00 84.38 170 LEU A CA 1
ATOM 1374 C C . LEU A 1 170 ? 2.239 15.619 5.572 1.00 84.38 170 LEU A C 1
ATOM 1376 O O . LEU A 1 170 ? 3.429 15.889 5.691 1.00 84.38 170 LEU A O 1
ATOM 1380 N N . VAL A 1 171 ? 1.416 16.395 4.866 1.00 79.00 171 VAL A N 1
ATOM 1381 C CA . VAL A 1 171 ? 1.865 17.566 4.086 1.00 79.00 171 VAL A CA 1
ATOM 1382 C C . VAL A 1 171 ? 2.672 18.544 4.947 1.00 79.00 171 VAL A C 1
ATOM 1384 O O . VAL A 1 171 ? 3.728 19.012 4.524 1.00 79.00 171 VAL A O 1
ATOM 1387 N N . SER A 1 172 ? 2.239 18.800 6.186 1.00 75.25 172 SER A N 1
ATOM 1388 C CA . SER A 1 172 ? 2.969 19.676 7.114 1.00 75.25 172 SER A CA 1
ATOM 1389 C C . SER A 1 172 ? 4.347 19.136 7.527 1.00 75.25 172 SER A C 1
ATOM 1391 O O . SER A 1 172 ? 5.265 19.917 7.771 1.00 75.25 172 SER A O 1
ATOM 1393 N N . ASN A 1 173 ? 4.512 17.810 7.562 1.00 73.00 173 ASN A N 1
ATOM 1394 C CA . ASN A 1 173 ? 5.770 17.132 7.883 1.00 73.00 173 ASN A CA 1
ATOM 1395 C C . ASN A 1 173 ? 6.714 16.991 6.675 1.00 73.00 173 ASN A C 1
ATOM 1397 O O . ASN A 1 173 ? 7.890 16.674 6.866 1.00 73.00 173 ASN A O 1
ATOM 1401 N N . TYR A 1 174 ? 6.222 17.239 5.457 1.00 71.12 174 TYR A N 1
ATOM 1402 C CA . TYR A 1 174 ? 6.964 17.125 4.199 1.00 71.12 174 TYR A CA 1
ATOM 1403 C C . TYR A 1 174 ? 6.984 18.443 3.408 1.00 71.12 174 TYR A C 1
ATOM 1405 O O . TYR A 1 174 ? 6.625 18.457 2.226 1.00 71.12 174 TYR A O 1
ATOM 1413 N N . PRO A 1 175 ? 7.419 19.572 4.003 1.00 59.72 175 PRO A N 1
ATOM 1414 C CA . PRO A 1 175 ? 7.500 20.818 3.259 1.00 59.72 175 PRO A CA 1
ATOM 1415 C C . PRO A 1 175 ? 8.493 20.642 2.102 1.00 59.72 175 PRO A C 1
ATOM 1417 O O . PRO A 1 175 ? 9.670 20.354 2.314 1.00 59.72 175 PRO A O 1
ATOM 1420 N N . ASN A 1 176 ? 8.010 20.830 0.872 1.00 60.03 176 ASN A N 1
ATOM 1421 C CA . ASN A 1 176 ? 8.776 20.728 -0.378 1.00 60.03 176 ASN A CA 1
ATOM 1422 C C . ASN A 1 176 ? 9.167 19.308 -0.830 1.00 60.03 176 ASN A C 1
ATOM 1424 O O . ASN A 1 176 ? 10.042 19.174 -1.681 1.00 60.03 176 ASN A O 1
ATOM 1428 N N . SER A 1 177 ? 8.543 18.253 -0.298 1.00 69.50 177 SER A N 1
ATOM 1429 C CA . SER A 1 177 ? 8.755 16.881 -0.788 1.00 69.50 177 SER A CA 1
ATOM 1430 C C . SER A 1 177 ? 7.493 16.321 -1.438 1.00 69.50 177 SER A C 1
ATOM 1432 O O . SER A 1 177 ? 6.382 16.610 -0.999 1.00 69.50 177 SER A O 1
ATOM 1434 N N . GLN A 1 178 ? 7.659 15.515 -2.488 1.00 75.25 178 GLN A N 1
ATOM 1435 C CA . GLN A 1 178 ? 6.537 14.825 -3.124 1.00 75.25 178 GLN A CA 1
ATOM 1436 C C . GLN A 1 178 ? 6.120 13.634 -2.262 1.00 75.25 178 GLN A C 1
ATOM 1438 O O . GLN A 1 178 ? 6.913 12.725 -2.026 1.00 75.25 178 GLN A O 1
ATOM 1443 N N . VAL A 1 179 ? 4.875 13.657 -1.794 1.00 83.06 179 VAL A N 1
ATOM 1444 C CA . VAL A 1 179 ? 4.233 12.554 -1.078 1.00 83.06 179 VAL A CA 1
ATOM 1445 C C . VAL A 1 179 ? 2.850 12.314 -1.653 1.00 83.06 179 VAL A C 1
ATOM 1447 O O . VAL A 1 179 ? 2.183 13.258 -2.078 1.00 83.06 179 VAL A O 1
ATOM 1450 N N . TYR A 1 180 ? 2.403 11.062 -1.643 1.00 88.62 180 TYR A N 1
ATOM 1451 C CA . TYR A 1 180 ? 1.099 10.691 -2.183 1.00 88.62 180 TYR A CA 1
ATOM 1452 C C . TYR A 1 180 ? 0.332 9.835 -1.185 1.00 88.62 180 TYR A C 1
ATOM 1454 O O . TYR A 1 180 ? 0.838 8.819 -0.713 1.00 88.62 180 TYR A O 1
ATOM 1462 N N . LEU A 1 181 ? -0.904 10.234 -0.884 1.00 89.88 181 LEU A N 1
ATOM 1463 C CA . LEU A 1 181 ? -1.837 9.452 -0.082 1.00 89.88 181 LEU A CA 1
ATOM 1464 C C . LEU A 1 181 ? -3.047 9.066 -0.940 1.00 89.88 181 LEU A C 1
ATOM 1466 O O . LEU A 1 181 ? -3.859 9.904 -1.333 1.00 89.88 181 LEU A O 1
ATOM 1470 N N . PHE A 1 182 ? -3.180 7.775 -1.221 1.00 89.69 182 PHE A N 1
ATOM 1471 C CA . PHE A 1 182 ? -4.315 7.214 -1.943 1.00 89.69 182 PHE A CA 1
ATOM 1472 C C . PHE A 1 182 ? -5.372 6.754 -0.945 1.00 89.69 182 PHE A C 1
ATOM 1474 O O . PHE A 1 182 ? -5.095 5.901 -0.103 1.00 89.69 182 PHE A O 1
ATOM 1481 N N . SER A 1 183 ? -6.582 7.295 -1.062 1.00 87.38 183 SER A N 1
ATOM 1482 C CA . SER A 1 183 ? -7.745 6.935 -0.249 1.00 87.38 183 SER A CA 1
ATOM 1483 C C . SER A 1 183 ? -8.960 6.612 -1.126 1.00 87.38 183 SER A C 1
ATOM 1485 O O . SER A 1 183 ? -8.957 6.949 -2.318 1.00 87.38 183 SER A O 1
ATOM 1487 N N . PRO A 1 184 ? -10.020 5.998 -0.566 1.00 80.81 184 PRO A N 1
ATOM 1488 C CA . PRO A 1 184 ? -11.217 5.643 -1.324 1.00 80.81 184 PRO A CA 1
ATOM 1489 C C . PRO A 1 184 ? -11.931 6.864 -1.915 1.00 80.81 184 PRO A C 1
ATOM 1491 O O . PRO A 1 184 ? -12.587 6.749 -2.952 1.00 80.81 184 PRO A O 1
ATOM 1494 N N . ASN A 1 185 ? -11.767 8.025 -1.267 1.00 72.00 185 ASN A N 1
ATOM 1495 C CA . ASN A 1 185 ? -12.451 9.279 -1.572 1.00 72.00 185 ASN A CA 1
ATOM 1496 C C . ASN A 1 185 ? -11.509 10.371 -2.102 1.00 72.00 185 ASN A C 1
ATOM 1498 O O . ASN A 1 185 ? -11.942 11.510 -2.280 1.00 72.00 185 ASN A O 1
ATOM 1502 N N . THR A 1 186 ? -10.238 10.052 -2.386 1.00 59.59 186 THR A N 1
ATOM 1503 C CA . THR A 1 186 ? -9.294 11.032 -2.935 1.00 59.59 186 THR A CA 1
ATOM 1504 C C . THR A 1 186 ? -9.824 11.548 -4.276 1.00 59.59 186 THR A C 1
ATOM 1506 O O . THR A 1 186 ? -9.764 10.855 -5.295 1.00 59.59 186 THR A O 1
ATOM 1509 N N . LYS A 1 187 ? -10.302 12.799 -4.299 1.00 45.91 187 LYS A N 1
ATOM 1510 C CA . LYS A 1 187 ? -10.298 13.608 -5.518 1.00 45.91 187 LYS A CA 1
ATOM 1511 C C . LYS A 1 187 ? -8.832 13.889 -5.803 1.00 45.91 187 LYS A C 1
ATOM 1513 O O . LYS A 1 187 ? -8.221 14.689 -5.112 1.00 45.91 187 LYS A O 1
ATOM 1518 N N . MET A 1 188 ? -8.262 13.146 -6.741 1.00 41.34 188 MET A N 1
ATOM 1519 C CA . MET A 1 188 ? -6.909 13.336 -7.257 1.00 41.34 188 MET A CA 1
ATOM 1520 C C . MET A 1 188 ? -6.561 14.844 -7.330 1.00 41.34 188 MET A C 1
ATOM 1522 O O . MET A 1 188 ? -7.083 15.539 -8.195 1.00 41.34 188 MET A O 1
ATOM 1526 N N . LEU A 1 189 ? -5.686 15.339 -6.438 1.00 35.19 189 LEU A N 1
ATOM 1527 C CA . LEU A 1 189 ? -5.056 16.667 -6.518 1.00 35.19 189 LEU A CA 1
ATOM 1528 C C . LEU A 1 189 ? -4.034 16.653 -7.670 1.00 35.19 189 LEU A C 1
ATOM 1530 O O . LEU A 1 189 ? -2.831 16.585 -7.452 1.00 35.19 189 LEU A O 1
ATOM 1534 N N . PHE A 1 190 ? -4.512 16.603 -8.912 1.00 40.72 190 PHE A N 1
ATOM 1535 C CA . PHE A 1 190 ? -3.680 16.578 -10.122 1.00 40.72 190 PHE A CA 1
ATOM 1536 C C . PHE A 1 190 ? -4.064 17.754 -11.018 1.00 40.72 190 PHE A C 1
ATOM 1538 O O . PHE A 1 190 ? -4.410 17.561 -12.181 1.00 40.72 190 PHE A O 1
ATOM 1545 N N . ASP A 1 191 ? -4.034 18.976 -10.488 1.00 28.36 191 ASP A N 1
ATOM 1546 C CA . ASP A 1 191 ? -4.369 20.145 -11.307 1.00 28.36 191 ASP A CA 1
ATOM 1547 C C . ASP A 1 191 ? -3.236 20.572 -12.262 1.00 28.36 191 ASP A C 1
ATOM 1549 O O . ASP A 1 191 ? -3.514 21.311 -13.200 1.00 28.36 191 ASP A O 1
ATOM 1553 N N . ASP A 1 192 ? -2.006 20.038 -12.157 1.00 29.14 192 ASP A N 1
ATOM 1554 C CA . ASP A 1 192 ? -0.876 20.556 -12.960 1.00 29.14 192 ASP A CA 1
ATOM 1555 C C . ASP A 1 192 ? -0.029 19.547 -13.759 1.00 29.14 192 ASP A C 1
ATOM 1557 O O . ASP A 1 192 ? 0.948 19.939 -14.402 1.00 29.14 192 ASP A O 1
ATOM 1561 N N . VAL A 1 193 ? -0.402 18.266 -13.851 1.00 29.75 193 VAL A N 1
ATOM 1562 C CA . VAL A 1 193 ? 0.318 17.318 -14.729 1.00 29.75 193 VAL A CA 1
ATOM 1563 C C . VAL A 1 193 ? -0.562 16.921 -15.909 1.00 29.75 193 VAL A C 1
ATOM 1565 O O . VAL A 1 193 ? -1.514 16.155 -15.788 1.00 29.75 193 VAL A O 1
ATOM 1568 N N . LYS A 1 194 ? -0.243 17.469 -17.089 1.00 26.62 194 LYS A N 1
ATOM 1569 C CA . LYS A 1 194 ? -0.883 17.136 -18.371 1.00 26.62 194 LYS A CA 1
ATOM 1570 C C . LYS A 1 194 ? -0.628 15.668 -18.720 1.00 26.62 194 LYS A C 1
ATOM 1572 O O . LYS A 1 194 ? 0.358 15.337 -19.368 1.00 26.62 194 LYS A O 1
ATOM 1577 N N . VAL A 1 195 ? -1.557 14.809 -18.331 1.00 30.09 195 VAL A N 1
ATOM 1578 C CA . VAL A 1 195 ? -1.559 13.384 -18.658 1.00 30.09 195 VAL A CA 1
ATOM 1579 C C . VAL A 1 195 ? -1.750 13.178 -20.172 1.00 30.09 195 VAL A C 1
ATOM 1581 O O . VAL A 1 195 ? -2.734 13.638 -20.760 1.00 30.09 195 VAL A O 1
ATOM 1584 N N . PHE A 1 196 ? -0.804 12.480 -20.805 1.00 27.44 196 PHE A N 1
ATOM 1585 C CA . PHE A 1 196 ? -0.991 11.789 -22.082 1.00 27.44 196 PHE A CA 1
ATOM 1586 C C . PHE A 1 196 ? -1.162 10.303 -21.757 1.00 27.44 196 PHE A C 1
ATOM 1588 O O . PHE A 1 196 ? -0.187 9.611 -21.502 1.00 27.44 196 PHE A O 1
ATOM 1595 N N . LEU A 1 197 ? -2.403 9.822 -21.724 1.00 31.88 197 LEU A N 1
ATOM 1596 C CA . LEU A 1 197 ? -2.689 8.388 -21.717 1.00 31.88 197 LEU A CA 1
ATOM 1597 C C . LEU A 1 197 ? -3.145 8.012 -23.125 1.00 31.88 197 LEU A C 1
ATOM 1599 O O . LEU A 1 197 ? -4.252 8.373 -23.539 1.00 31.88 197 LEU A O 1
ATOM 1603 N N . ASP A 1 198 ? -2.272 7.330 -23.862 1.00 32.94 198 ASP A N 1
ATOM 1604 C CA . ASP A 1 198 ? -2.609 6.671 -25.121 1.00 32.94 198 ASP A CA 1
ATOM 1605 C C . ASP A 1 198 ? -3.041 5.235 -24.806 1.00 32.94 198 ASP A C 1
ATOM 1607 O O . ASP A 1 198 ? -2.238 4.309 -24.722 1.00 32.94 198 ASP A O 1
ATOM 1611 N N . PHE A 1 199 ? -4.332 5.062 -24.525 1.00 35.62 199 PHE A N 1
ATOM 1612 C CA . PHE A 1 199 ? -4.894 3.768 -24.132 1.00 35.62 199 PHE A CA 1
ATOM 1613 C C . PHE A 1 199 ? -4.950 2.753 -25.285 1.00 35.62 199 PHE A C 1
ATOM 1615 O O . PHE A 1 199 ? -5.056 1.556 -25.016 1.00 35.62 199 PHE A O 1
ATOM 1622 N N . ASP A 1 200 ? -4.804 3.194 -26.539 1.00 32.53 200 ASP A N 1
ATOM 1623 C CA . ASP A 1 200 ? -4.746 2.296 -27.698 1.00 32.53 200 ASP A CA 1
ATOM 1624 C C . ASP A 1 200 ? -3.435 1.487 -27.727 1.00 32.53 200 ASP A C 1
ATOM 1626 O O . ASP A 1 200 ? -3.438 0.339 -28.164 1.00 32.53 200 ASP A O 1
ATOM 1630 N N . LEU A 1 201 ? -2.343 2.003 -27.143 1.00 38.72 201 LEU A N 1
ATOM 1631 C CA . LEU A 1 201 ? -1.112 1.233 -26.892 1.00 38.72 201 LEU A CA 1
ATOM 1632 C C . LEU A 1 201 ? -1.269 0.221 -25.748 1.00 38.72 201 LEU A C 1
ATOM 1634 O O . LEU A 1 201 ? -0.615 -0.819 -25.738 1.00 38.72 201 LEU A O 1
ATOM 1638 N N . LEU A 1 202 ? -2.165 0.495 -24.797 1.00 38.00 202 LEU A N 1
ATOM 1639 C CA . LEU A 1 202 ? -2.434 -0.400 -23.674 1.00 38.00 202 LEU A CA 1
ATOM 1640 C C . LEU A 1 202 ? -3.402 -1.529 -24.052 1.00 38.00 202 LEU A C 1
ATOM 1642 O O . LEU A 1 202 ? -3.369 -2.575 -23.402 1.00 38.00 202 LEU A O 1
ATOM 1646 N N . TYR A 1 203 ? -4.240 -1.385 -25.091 1.00 36.16 203 TYR A N 1
ATOM 1647 C CA . TYR A 1 203 ? -5.292 -2.370 -25.402 1.00 36.16 203 TYR A CA 1
ATOM 1648 C C . TYR A 1 203 ? -5.554 -2.707 -26.887 1.00 36.16 203 TYR A C 1
ATOM 1650 O O . TYR A 1 203 ? -6.402 -3.562 -27.145 1.00 36.16 203 TYR A O 1
ATOM 1658 N N . GLY A 1 204 ? -4.793 -2.185 -27.851 1.00 28.05 204 GLY A N 1
ATOM 1659 C CA . GLY A 1 204 ? -4.879 -2.584 -29.262 1.00 28.05 204 GLY A CA 1
ATOM 1660 C C . GLY A 1 204 ? -3.943 -3.740 -29.630 1.00 28.05 204 GLY A C 1
ATOM 1661 O O . GLY A 1 204 ? -2.736 -3.672 -29.412 1.00 28.05 204 GLY A O 1
ATOM 1662 N N . LYS A 1 205 ? -4.501 -4.809 -30.209 1.00 35.66 205 LYS A N 1
ATOM 1663 C CA . LYS A 1 205 ? -3.749 -5.816 -30.975 1.00 35.66 205 LYS A CA 1
ATOM 1664 C C . LYS A 1 205 ? -3.018 -5.108 -32.132 1.00 35.66 205 LYS A C 1
ATOM 1666 O O . LYS A 1 205 ? -3.567 -4.164 -32.686 1.00 35.66 205 LYS A O 1
ATOM 1671 N N . ASP A 1 206 ? -1.823 -5.583 -32.482 1.00 34.47 206 ASP A N 1
ATOM 1672 C CA . ASP A 1 206 ? -1.038 -5.208 -33.681 1.00 34.47 206 ASP A CA 1
ATOM 1673 C C . ASP A 1 206 ? 0.053 -4.123 -33.547 1.00 34.47 206 ASP A C 1
ATOM 1675 O O . ASP A 1 206 ? 0.436 -3.500 -34.536 1.00 34.47 206 ASP A O 1
ATOM 1679 N N . ALA A 1 207 ? 0.677 -3.953 -32.376 1.00 34.88 207 ALA A N 1
ATOM 1680 C CA . ALA A 1 207 ? 1.998 -3.313 -32.320 1.00 34.88 207 ALA A CA 1
ATOM 1681 C C . ALA A 1 207 ? 3.101 -4.354 -32.593 1.00 34.88 207 ALA A C 1
ATOM 1683 O O . ALA A 1 207 ? 3.680 -4.932 -31.672 1.00 34.88 207 ALA A O 1
ATOM 1684 N N . HIS A 1 208 ? 3.392 -4.617 -33.870 1.00 31.98 208 HIS A N 1
ATOM 1685 C CA . HIS A 1 208 ? 4.648 -5.268 -34.243 1.00 31.98 208 HIS A CA 1
ATOM 1686 C C . HIS A 1 208 ? 5.817 -4.415 -33.722 1.00 31.98 208 HIS A C 1
ATOM 1688 O O . HIS A 1 208 ? 5.987 -3.267 -34.134 1.00 31.98 208 HIS A O 1
ATOM 1694 N N . ARG A 1 209 ? 6.617 -4.978 -32.807 1.00 35.84 209 ARG A N 1
ATOM 1695 C CA . ARG A 1 209 ? 7.941 -4.456 -32.445 1.00 35.84 209 ARG A CA 1
ATOM 1696 C C . ARG A 1 209 ? 8.800 -4.466 -33.711 1.00 35.84 209 ARG A C 1
ATOM 1698 O O . ARG A 1 209 ? 9.214 -5.529 -34.159 1.00 35.84 209 ARG A O 1
ATOM 1705 N N . ASP A 1 210 ? 9.037 -3.298 -34.297 1.00 37.41 210 ASP A N 1
ATOM 1706 C CA . ASP A 1 210 ? 10.108 -3.118 -35.274 1.00 37.41 210 ASP A CA 1
ATOM 1707 C C . ASP A 1 210 ? 11.363 -2.707 -34.502 1.00 37.41 210 ASP A C 1
ATOM 1709 O O . ASP A 1 210 ? 11.493 -1.577 -34.031 1.00 37.41 210 ASP A O 1
ATOM 1713 N N . GLU A 1 211 ? 12.255 -3.673 -34.306 1.00 38.34 211 GLU A N 1
ATOM 1714 C CA . GLU A 1 211 ? 13.455 -3.576 -33.467 1.00 38.34 211 GLU A CA 1
ATOM 1715 C C . GLU A 1 211 ? 14.516 -2.615 -34.043 1.00 38.34 211 GLU A C 1
ATOM 1717 O O . GLU A 1 211 ? 15.537 -2.368 -33.407 1.00 38.34 211 GLU A O 1
ATOM 1722 N N . ASN A 1 212 ? 14.267 -2.033 -35.224 1.00 37.78 212 ASN A N 1
ATOM 1723 C CA . ASN A 1 212 ? 15.236 -1.234 -35.974 1.00 37.78 212 ASN A CA 1
ATOM 1724 C C . ASN A 1 212 ? 14.918 0.270 -36.076 1.00 37.78 212 ASN A C 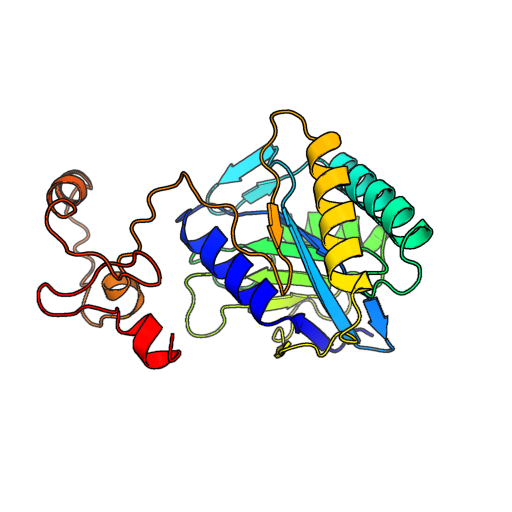1
ATOM 1726 O O . ASN A 1 212 ? 15.575 0.966 -36.854 1.00 37.78 212 ASN A O 1
ATOM 1730 N N . LYS A 1 213 ? 13.954 0.818 -35.318 1.00 35.88 213 LYS A N 1
ATOM 1731 C CA . LYS A 1 213 ? 13.662 2.267 -35.352 1.00 35.88 213 LYS A CA 1
ATOM 1732 C C . LYS A 1 213 ? 14.134 3.019 -34.098 1.00 35.88 213 LYS A C 1
ATOM 1734 O O . LYS A 1 213 ? 13.667 2.715 -33.002 1.00 35.88 213 LYS A O 1
ATOM 1739 N N . PRO A 1 214 ? 15.009 4.038 -34.235 1.00 33.44 214 PRO A N 1
ATOM 1740 C CA . PRO A 1 214 ? 15.397 4.903 -33.125 1.00 33.44 214 PRO A CA 1
ATOM 1741 C C . PRO A 1 214 ? 14.214 5.731 -32.600 1.00 33.44 214 PRO A C 1
ATOM 1743 O O . PRO A 1 214 ? 13.365 6.190 -33.361 1.00 33.44 214 PRO A O 1
ATOM 1746 N N . TRP A 1 215 ? 14.215 5.982 -31.291 1.00 36.12 215 TRP A N 1
ATOM 1747 C CA . TRP A 1 215 ? 13.189 6.668 -30.484 1.00 36.12 215 TRP A CA 1
ATOM 1748 C C . TRP A 1 215 ? 12.799 8.103 -30.926 1.00 36.12 215 TRP A C 1
ATOM 1750 O O . TRP A 1 215 ? 11.903 8.717 -30.346 1.00 36.12 215 TRP A O 1
ATOM 1760 N N . GLU A 1 216 ? 13.439 8.677 -31.946 1.00 32.97 216 GLU A N 1
ATOM 1761 C CA . GLU A 1 216 ? 13.274 10.092 -32.312 1.00 32.97 216 GLU A CA 1
ATOM 1762 C C . GLU A 1 216 ? 11.952 10.417 -33.041 1.00 32.97 216 GLU A C 1
ATOM 1764 O O . GLU A 1 216 ? 11.491 11.560 -32.983 1.00 32.97 216 GLU A O 1
ATOM 1769 N N . ASP A 1 217 ? 11.261 9.427 -33.620 1.00 38.69 217 ASP A N 1
ATOM 1770 C CA . ASP A 1 217 ? 9.997 9.645 -34.350 1.00 38.69 217 ASP A CA 1
ATOM 1771 C C . ASP A 1 217 ? 8.733 9.674 -33.462 1.00 38.69 217 ASP A C 1
ATOM 1773 O O . ASP A 1 217 ? 7.692 10.196 -33.875 1.00 38.69 217 ASP A O 1
ATOM 1777 N N . VAL A 1 218 ? 8.810 9.223 -32.202 1.00 38.31 218 VAL A N 1
ATOM 1778 C CA . VAL A 1 218 ? 7.665 9.224 -31.262 1.00 38.31 218 VAL A CA 1
ATOM 1779 C C . VAL A 1 218 ? 7.242 10.655 -30.885 1.00 38.31 218 VAL A C 1
ATOM 1781 O O . VAL A 1 218 ? 6.067 10.931 -30.637 1.00 38.31 218 VAL A O 1
ATOM 1784 N N . LYS A 1 219 ? 8.171 11.622 -30.931 1.00 31.42 219 LYS A N 1
ATOM 1785 C CA . LYS A 1 219 ? 7.897 13.030 -30.591 1.00 31.42 219 LYS A CA 1
ATOM 1786 C C . LYS A 1 219 ? 7.016 13.765 -31.607 1.00 31.42 219 LYS A C 1
ATOM 1788 O O . LYS A 1 219 ? 6.363 14.734 -31.228 1.00 31.42 219 LYS A O 1
ATOM 1793 N N . LYS A 1 220 ? 6.971 13.337 -32.875 1.00 32.28 220 LYS A N 1
ATOM 1794 C CA . LYS A 1 220 ? 6.133 13.982 -33.909 1.00 32.28 220 LYS A CA 1
ATOM 1795 C C . LYS A 1 220 ? 4.706 13.428 -33.974 1.00 32.28 220 LYS A C 1
ATOM 1797 O O . LYS A 1 220 ? 3.842 14.066 -34.567 1.00 32.28 220 LYS A O 1
ATOM 1802 N N . TRP A 1 221 ? 4.438 12.285 -33.342 1.00 35.16 221 TRP A N 1
ATOM 1803 C CA . TRP A 1 221 ? 3.155 11.576 -33.427 1.00 35.16 221 TRP A CA 1
ATOM 1804 C C . TRP A 1 221 ? 2.091 12.057 -32.412 1.00 35.16 221 TRP A C 1
ATOM 1806 O O . TRP A 1 221 ? 0.918 11.698 -32.511 1.00 35.16 221 TRP A O 1
ATOM 1816 N N . SER A 1 222 ? 2.467 12.893 -31.435 1.00 39.03 222 SER A N 1
ATOM 1817 C CA . SER A 1 222 ? 1.642 13.236 -30.261 1.00 39.03 222 SER A CA 1
ATOM 1818 C C . SER A 1 222 ? 0.857 14.557 -30.346 1.00 39.03 222 SER A C 1
ATOM 1820 O O . SER A 1 222 ? 0.111 14.885 -29.423 1.00 39.03 222 SER A O 1
ATOM 1822 N N . THR A 1 223 ? 0.979 15.336 -31.425 1.00 40.03 223 THR A N 1
ATOM 1823 C CA . THR A 1 223 ? 0.564 16.754 -31.420 1.00 40.03 223 THR A CA 1
ATOM 1824 C C . THR A 1 223 ? -0.853 17.057 -31.926 1.00 40.03 223 THR A C 1
ATOM 1826 O O . THR A 1 223 ? -1.284 18.196 -31.782 1.00 40.03 223 THR A O 1
ATOM 1829 N N . ASN A 1 224 ? -1.620 16.085 -32.446 1.00 44.22 224 ASN A N 1
ATOM 1830 C CA . ASN A 1 224 ? -2.902 16.367 -33.130 1.00 44.22 224 ASN A CA 1
ATOM 1831 C C . ASN A 1 224 ? -4.149 15.580 -32.660 1.00 44.22 224 ASN A C 1
ATOM 1833 O O . ASN A 1 224 ? -5.149 15.552 -33.379 1.00 44.22 224 ASN A O 1
ATOM 1837 N N . ARG A 1 225 ? -4.162 14.957 -31.470 1.00 56.16 225 ARG A N 1
ATOM 1838 C CA . ARG A 1 225 ? -5.339 14.178 -31.012 1.00 56.16 225 ARG A CA 1
ATOM 1839 C C . ARG A 1 225 ? -6.257 14.931 -30.035 1.00 56.16 225 ARG A C 1
ATOM 1841 O O . ARG A 1 225 ? -5.803 15.707 -29.193 1.00 56.16 225 ARG A O 1
ATOM 1848 N N . LYS A 1 226 ? -7.575 14.701 -30.158 1.00 58.06 226 LYS A N 1
ATOM 1849 C CA . LYS A 1 226 ? -8.613 15.236 -29.253 1.00 58.06 226 LYS A CA 1
ATOM 1850 C C . LYS A 1 226 ? -8.586 14.491 -27.912 1.00 58.06 226 LYS A C 1
ATOM 1852 O O . LYS A 1 226 ? -8.187 13.331 -27.851 1.00 58.06 226 LYS A O 1
ATOM 1857 N N . LYS A 1 227 ? -9.019 15.159 -26.835 1.00 58.81 227 LYS A N 1
ATOM 1858 C CA . LYS A 1 227 ? -8.987 14.631 -25.458 1.00 58.81 227 LYS A CA 1
ATOM 1859 C C . LYS A 1 227 ? -10.381 14.300 -24.920 1.00 58.81 227 LYS A C 1
ATOM 1861 O O . LYS A 1 227 ? -11.336 15.042 -25.151 1.00 58.81 227 LYS A O 1
ATOM 1866 N N . CYS A 1 228 ? -10.470 13.207 -24.165 1.00 57.16 228 CYS A N 1
ATOM 1867 C CA . CYS A 1 228 ? -11.630 12.785 -23.386 1.00 57.16 228 CYS A CA 1
ATOM 1868 C C . CYS A 1 228 ? -11.953 13.828 -22.324 1.00 57.16 228 CYS A C 1
ATOM 1870 O O . CYS A 1 228 ? -11.085 14.208 -21.540 1.00 57.16 228 CYS A O 1
ATOM 1872 N N . LYS A 1 229 ? -13.218 14.242 -22.251 1.00 58.41 229 LYS A N 1
ATOM 1873 C CA . LYS A 1 229 ? -13.651 15.243 -21.271 1.00 58.41 229 LYS A CA 1
ATOM 1874 C C . LYS A 1 229 ? -13.652 14.750 -19.819 1.00 58.41 229 LYS A C 1
ATOM 1876 O O . LYS A 1 229 ? -13.566 15.585 -18.931 1.00 58.41 229 LYS A O 1
ATOM 1881 N N . ASN A 1 230 ? -13.712 13.436 -19.587 1.00 52.62 230 ASN A N 1
ATOM 1882 C CA . ASN A 1 230 ? -13.831 12.871 -18.236 1.00 52.62 230 ASN A CA 1
ATOM 1883 C C . ASN A 1 230 ? -12.490 12.471 -17.613 1.00 52.62 230 ASN A C 1
ATOM 1885 O O . ASN A 1 230 ? -12.317 12.603 -16.408 1.00 52.62 230 ASN A O 1
ATOM 1889 N N . CYS A 1 231 ? -11.536 11.986 -18.410 1.00 54.31 231 CYS A N 1
ATOM 1890 C CA . CYS A 1 231 ? -10.251 11.501 -17.891 1.00 54.31 231 CYS A CA 1
ATOM 1891 C C . CYS A 1 231 ? -9.023 12.103 -18.585 1.00 54.31 231 CYS A C 1
ATOM 1893 O O . CYS A 1 231 ? -7.901 11.725 -18.264 1.00 54.31 231 CYS A O 1
ATOM 1895 N N . GLY A 1 232 ? -9.209 12.975 -19.581 1.00 51.94 232 GLY A N 1
ATOM 1896 C CA . GLY A 1 232 ? -8.109 13.562 -20.352 1.00 51.94 232 GLY A CA 1
ATOM 1897 C C . GLY A 1 232 ? -7.421 12.613 -21.344 1.00 51.94 232 GLY A C 1
ATOM 1898 O O . GLY A 1 232 ? -6.567 13.072 -22.101 1.00 51.94 232 GLY A O 1
ATOM 1899 N N . GLY A 1 233 ? -7.806 11.330 -21.381 1.00 47.62 233 GLY A N 1
ATOM 1900 C CA . GLY A 1 233 ? -7.261 10.326 -22.301 1.00 47.62 233 GLY A CA 1
ATOM 1901 C C . GLY A 1 233 ? -7.498 10.662 -23.774 1.00 47.62 233 GLY A C 1
ATOM 1902 O O . GLY A 1 233 ? -8.418 11.408 -24.111 1.00 47.62 233 GLY A O 1
ATOM 1903 N N . ILE A 1 234 ? -6.669 10.124 -24.662 1.00 51.91 234 ILE A N 1
ATOM 1904 C CA . ILE A 1 234 ? -6.779 10.390 -26.097 1.00 51.91 234 ILE A CA 1
ATOM 1905 C C . ILE A 1 234 ? -8.030 9.706 -26.668 1.00 51.91 234 ILE A C 1
ATOM 1907 O O . ILE A 1 234 ? -8.354 8.580 -26.297 1.00 51.91 234 ILE A O 1
ATOM 1911 N N . ILE A 1 235 ? -8.763 10.406 -27.535 1.00 58.34 235 ILE A N 1
ATOM 1912 C CA . ILE A 1 235 ? -9.950 9.870 -28.207 1.00 58.34 235 ILE A CA 1
ATOM 1913 C C . ILE A 1 235 ? -9.864 10.089 -29.706 1.00 58.34 235 ILE A C 1
ATOM 1915 O O . ILE A 1 235 ? -9.292 11.082 -30.169 1.00 58.34 235 ILE A O 1
ATOM 1919 N N . ASP A 1 236 ? -10.492 9.186 -30.456 1.00 58.53 236 ASP A N 1
ATOM 1920 C CA . ASP A 1 236 ? -10.693 9.390 -31.883 1.00 58.53 236 ASP A CA 1
ATOM 1921 C C . ASP A 1 236 ? -11.423 10.723 -32.124 1.00 58.53 236 ASP A C 1
ATOM 1923 O O . ASP A 1 236 ? -12.267 11.170 -31.341 1.00 58.53 236 ASP A O 1
ATOM 1927 N N . SER A 1 237 ? -11.074 11.366 -33.230 1.00 58.31 237 SER A N 1
ATOM 1928 C CA . SER A 1 237 ? -11.495 12.688 -33.684 1.00 58.31 237 SER A CA 1
ATOM 1929 C C . SER A 1 237 ? -13.011 12.948 -33.623 1.00 58.31 237 SER A C 1
ATOM 1931 O O . SER A 1 237 ? -13.419 14.110 -33.508 1.00 58.31 237 SER A O 1
ATOM 1933 N N . ASN A 1 238 ? -13.839 11.900 -33.636 1.00 60.78 238 ASN A N 1
ATOM 1934 C CA . ASN A 1 238 ? -15.301 11.982 -33.599 1.00 60.78 238 ASN A CA 1
ATOM 1935 C C . ASN A 1 238 ? -15.932 11.623 -32.240 1.00 60.78 238 ASN A C 1
ATOM 1937 O O . ASN A 1 238 ? -17.127 11.846 -32.039 1.00 60.78 238 ASN A O 1
ATOM 1941 N N . ALA A 1 239 ? -15.162 11.103 -31.283 1.00 56.41 239 ALA A N 1
ATOM 1942 C CA . ALA A 1 239 ? -15.657 10.763 -29.953 1.00 56.41 239 ALA A CA 1
ATOM 1943 C C . ALA A 1 239 ? -15.646 11.983 -29.008 1.00 56.41 239 ALA A C 1
ATOM 1945 O O . ALA A 1 239 ? -14.866 12.917 -29.176 1.00 56.41 239 ALA A O 1
ATOM 1946 N N . ARG A 1 240 ? -16.520 11.984 -27.986 1.00 59.56 240 ARG A N 1
ATOM 1947 C CA . ARG A 1 240 ? -16.498 12.967 -26.871 1.00 59.56 240 ARG A CA 1
ATOM 1948 C C . ARG A 1 240 ? -15.945 12.393 -25.560 1.00 59.56 240 ARG A C 1
ATOM 1950 O O . ARG A 1 240 ? -15.484 13.148 -24.706 1.00 59.56 240 ARG A O 1
ATOM 1957 N N . ILE A 1 241 ? -16.020 11.073 -25.406 1.00 49.56 241 ILE A N 1
ATOM 1958 C CA . ILE A 1 241 ? -15.656 10.302 -24.211 1.00 49.56 241 ILE A CA 1
ATOM 1959 C C . ILE A 1 241 ? -14.909 9.046 -24.690 1.00 49.56 241 ILE A C 1
ATOM 1961 O O . ILE A 1 241 ? -15.339 8.438 -25.683 1.00 49.56 241 ILE A O 1
ATOM 1965 N N . CYS A 1 242 ? -13.794 8.697 -24.031 1.00 56.31 242 CYS A N 1
ATOM 1966 C CA . CYS A 1 242 ? -12.976 7.528 -24.376 1.00 56.31 242 CYS A CA 1
ATOM 1967 C C . CYS A 1 242 ? -13.696 6.222 -24.037 1.00 56.31 242 CYS A C 1
ATOM 1969 O O . CYS A 1 242 ? -14.593 6.191 -23.193 1.00 56.31 242 CYS A O 1
ATOM 1971 N N . GLU A 1 243 ? -13.290 5.139 -24.691 1.00 50.03 243 GLU A N 1
ATOM 1972 C CA . GLU A 1 243 ? -13.897 3.823 -24.501 1.00 50.03 243 GLU A CA 1
ATOM 1973 C C . GLU A 1 243 ? -13.789 3.345 -23.049 1.00 50.03 243 GLU A C 1
ATOM 1975 O O . GLU A 1 243 ? -14.755 2.828 -22.508 1.00 50.03 243 GLU A O 1
ATOM 1980 N N . PHE A 1 244 ? -12.696 3.678 -22.357 1.00 49.16 244 PHE A N 1
ATOM 1981 C CA . PHE A 1 244 ? -12.548 3.454 -20.917 1.00 49.16 244 PHE A CA 1
ATOM 1982 C C . PHE A 1 244 ? -13.672 4.091 -20.082 1.00 49.16 244 PHE A C 1
ATOM 1984 O O . PHE A 1 244 ? -14.281 3.425 -19.247 1.00 49.16 244 PHE A O 1
ATOM 1991 N N . CYS A 1 245 ? -13.988 5.367 -20.315 1.00 46.47 245 CYS A N 1
ATOM 1992 C CA . CYS A 1 245 ? -15.080 6.036 -19.606 1.00 46.47 245 CYS A CA 1
ATOM 1993 C C . CYS A 1 245 ? -16.450 5.470 -20.008 1.00 46.47 245 CYS A C 1
ATOM 1995 O O . CYS A 1 245 ? -17.314 5.344 -19.149 1.00 46.47 245 CYS A O 1
ATOM 1997 N N . ARG A 1 246 ? -16.636 5.036 -21.264 1.00 51.12 246 ARG A N 1
ATOM 1998 C CA . ARG A 1 246 ? -17.875 4.349 -21.676 1.00 51.12 246 ARG A CA 1
ATOM 1999 C C . ARG A 1 246 ? -18.052 3.010 -20.964 1.00 51.12 246 ARG A C 1
ATOM 2001 O O . ARG A 1 246 ? -19.123 2.750 -20.433 1.00 51.12 246 ARG A O 1
ATOM 2008 N N . THR A 1 247 ? -17.005 2.192 -20.905 1.00 42.75 247 THR A N 1
ATOM 2009 C CA . THR A 1 247 ? -17.026 0.869 -20.262 1.00 42.75 247 THR A CA 1
ATOM 2010 C C . THR A 1 247 ? -17.249 0.966 -18.754 1.00 42.75 247 THR A C 1
ATOM 2012 O O . THR A 1 247 ? -17.840 0.073 -18.154 1.00 42.75 247 THR A O 1
ATOM 2015 N N . LEU A 1 248 ? -16.819 2.068 -18.137 1.00 43.03 248 LEU A N 1
ATOM 2016 C CA . LEU A 1 248 ? -17.032 2.343 -16.717 1.00 43.03 248 LEU A CA 1
ATOM 2017 C C . LEU A 1 248 ? -18.291 3.177 -16.415 1.00 43.03 248 LEU A C 1
ATOM 2019 O O . LEU A 1 248 ? -18.511 3.493 -15.248 1.00 43.03 248 LEU A O 1
ATOM 2023 N N . ASN A 1 249 ? -19.113 3.523 -17.418 1.00 53.06 249 ASN A N 1
ATOM 2024 C CA . ASN A 1 249 ? -20.269 4.426 -17.280 1.00 53.06 249 ASN A CA 1
ATOM 2025 C C . ASN A 1 249 ? -19.935 5.758 -16.564 1.00 53.06 249 ASN A C 1
ATOM 2027 O O . ASN A 1 249 ? -20.700 6.233 -15.723 1.00 53.06 249 ASN A O 1
ATOM 2031 N N . LEU A 1 250 ? -18.781 6.350 -16.891 1.00 44.12 250 LEU A N 1
ATOM 2032 C CA . LEU A 1 250 ? -18.302 7.641 -16.377 1.00 44.12 250 LEU A CA 1
ATOM 2033 C C . LEU A 1 250 ? -18.641 8.787 -17.326 1.00 44.12 250 LEU A C 1
ATOM 2035 O O . LEU A 1 250 ? -18.290 8.680 -18.526 1.00 44.12 250 LEU A O 1
#